Protein 4EQ9 (pdb70)

InterPro domains:
  IPR001638 Solute-binding protein family 3/N-terminal domain of MltF [PF00497] (40-265)
  IPR001638 Solute-binding protein family 3/N-terminal domain of MltF [SM00062] (39-267)

Secondary structure (DSSP, 8-state):
-EEEEEEE---STTTSEEETTEEESHHHHHHHHHHTT-SSEEEEEEE--HHHHHHHHHTTS-SEE-SSPPP-HHHHHHEEE----EE--EEEEEETT--S-SSGGG-TT-EEEE-TT-HHHHHHHHHHHH-TTS--EEEE----HHHHHHHHHTTSSSEEEEEHHHHHHHHHHHT-TTEEEEE---SS--EE--EEETT-HHHHHHHHHHHHHHHHTTHHHHHHHHHHSS-----GGG--

Foldseek 3Di:
DAEAEEEEQADDPQCWHDDPRDIDHLVVVLVCQLCVPPPPYDYDYDHDQDVCNLVCLQVVVHFWYFYQDWDDPVVVVFWPWAFFQFFWFKKKKFFLPDPQDQAPVRQFQWEAEEEPPHPVVVVLVVVCVVPVVGHHHYDYDSDDDLVRLVCRLVVVTGMDMDTDQSVVVSCVVVVSPRMDIHGYDDPDGRTGTMIGRPPSVVVSVSSLVSSLVCVVVCNSQVSCCVGRVGGGGDDSVRRD

B-factor: mean 22.6, std 9.65, range [7.94, 62.46]

Solvent-accessible surface area: 11880 Å² total; per-residue (Å²): 156,107,101,0,18,0,0,0,18,15,18,11,104,11,0,0,32,67,101,147,66,119,17,21,0,0,0,0,39,0,0,86,19,1,8,150,132,10,134,94,7,71,44,99,32,45,122,33,85,24,71,21,0,23,56,5,4,85,78,98,163,4,20,0,0,0,8,20,1,33,75,29,155,115,23,39,134,108,13,38,25,3,0,3,0,0,55,5,53,52,4,0,0,0,62,126,130,32,84,56,0,132,42,44,124,48,0,17,41,56,20,0,16,2,29,106,52,30,47,17,2,116,81,0,96,63,31,32,81,139,63,105,135,79,58,5,88,36,83,103,31,145,30,67,11,83,92,2,0,42,80,0,24,94,43,104,16,47,0,7,6,44,15,41,8,0,0,87,22,8,38,169,85,68,50,15,111,54,6,74,60,27,158,23,122,58,157,85,90,25,12,6,31,0,0,0,0,116,56,31,86,121,7,51,73,40,0,15,106,45,0,78,76,6,65,158,100,29,32,0,77,143,20,0,96,123,23,26,66,74,55,45,27,3,57,86,84,53,8,152

CATH classification: 3.40.190.10 (+1 more: 3.40.190.10)

Organism: Streptococcus pneumoniae (strain ATCC BAA-255 / R6) (NCBI:txid171101)

Radius of gyration: 18.18 Å; Cα contacts (8 Å, |Δi|>4): 466; chains: 1; bounding box: 44×39×46 Å

Nearest PDB structures (foldseek):
  4eq9-assembly1_A  TM=1.004E+00  e=6.424E-52  Streptococcus pneumoniae str. Canada MDR_19A
  4c0r-assembly1_A  TM=9.836E-01  e=2.826E-37  Streptococcus mutans
  4gvo-assembly2_B  TM=9.038E-01  e=6.893E-21  Listeria monocytogenes EGD-e
  4ohn-assembly1_A  TM=8.800E-01  e=2.137E-18  Streptococcus pneumoniae str. Canada MDR_19A
  3hv1-assembly1_A  TM=5.963E-01  e=8.684E-18  Streptococcus thermophilus LMG 18311

Sequence (240 aa):
KKEIIIVATNGSSPRRPFIIYEENGELTGYEIEVVRRAIFKDSDDKYDVKFEEKTEEWSGVFAGLDADRRYNMMAVNNLSYTKEERAEKYLYAAPIAQNPNVLVVVKKDDSSIKSLLDDIGGKSTEVVQQATTSAKKQQLEAYNAEHTDNPTILNYTKADFQQIMVRLSDDGQFDYKIFDKIGVEETVIKNQGLDNLKVIEELPSDQQPYVYPLLLAQGQDELKSSFVDKRIKELYKDGTLEKLSKQFFGDTYLPAEADIK

Structure (mmCIF, N/CA/C/O backbone):
data_4EQ9
#
_entry.id   4EQ9
#
_cell.length_a   41.801
_cell.length_b   42.391
_cell.length_c   74.248
_cell.angle_alpha   90.00
_cell.angle_beta   94.70
_cell.angle_gamma   90.00
#
_symmetry.space_group_name_H-M   'P 1 21 1'
#
loop_
_entity.id
_entity.type
_entity.pdbx_description
1 polymer 'ABC transporter substrate-binding protein-amino acid transport'
2 non-polymer GLUTATHIONE
3 water water
#
loop_
_atom_site.group_PDB
_atom_site.id
_atom_site.type_symbol
_atom_site.label_atom_id
_atom_site.label_alt_id
_atom_site.label_comp_id
_atom_site.label_asym_id
_atom_site.label_entity_id
_atom_site.label_seq_id
_at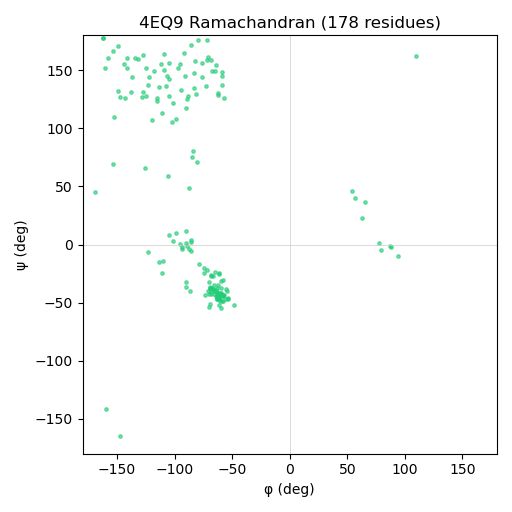om_site.pdbx_PDB_ins_code
_atom_site.Cartn_x
_atom_site.Cartn_y
_atom_site.Cartn_z
_atom_site.occupancy
_atom_site.B_iso_or_equiv
_atom_site.auth_seq_id
_atom_site.auth_comp_id
_atom_site.auth_asym_id
_atom_site.auth_atom_id
_atom_site.pdbx_PDB_model_num
ATOM 1 N N . LYS A 1 7 ? 57.982 24.717 39.856 1.00 47.28 37 LYS A N 1
ATOM 2 C CA . LYS A 1 7 ? 56.625 25.333 40.001 1.00 43.75 37 LYS A CA 1
ATOM 3 C C . LYS A 1 7 ? 56.587 26.360 41.133 1.00 42.10 37 LYS A C 1
ATOM 4 O O . LYS A 1 7 ? 57.505 26.424 41.961 1.00 42.65 37 LYS A O 1
ATOM 10 N N . LYS A 1 8 ? 55.525 27.164 41.163 1.00 37.73 38 LYS A N 1
ATOM 11 C CA . LYS A 1 8 ? 55.359 28.145 42.221 1.00 35.61 38 LYS A CA 1
ATOM 12 C C . LYS A 1 8 ? 54.609 27.503 43.385 1.00 32.47 38 LYS A C 1
ATOM 13 O O . LYS A 1 8 ? 53.526 26.943 43.208 1.00 30.82 38 LYS A O 1
ATOM 19 N N . GLU A 1 9 ? 55.201 27.578 44.568 1.00 30.48 39 GLU A N 1
ATOM 20 C CA . GLU A 1 9 ? 54.594 27.025 45.774 1.00 29.56 39 GLU A CA 1
ATOM 21 C C . GLU A 1 9 ? 53.567 28.002 46.326 1.00 28.05 39 GLU A C 1
ATOM 22 O O . GLU A 1 9 ? 53.856 29.190 46.508 1.00 29.97 39 GLU A O 1
ATOM 28 N N . ILE A 1 10 ? 52.368 27.491 46.584 1.00 25.40 40 ILE A N 1
ATOM 29 C CA . ILE A 1 10 ? 51.283 28.268 47.139 1.00 23.59 40 ILE A CA 1
ATOM 30 C C . ILE A 1 10 ? 51.041 27.716 48.529 1.00 22.69 40 ILE A C 1
ATOM 31 O O . ILE A 1 10 ? 50.747 26.527 48.686 1.00 22.58 40 ILE A O 1
ATOM 36 N N A ILE A 1 11 ? 51.182 28.573 49.533 0.50 20.68 41 ILE A N 1
ATOM 37 N N B ILE A 1 11 ? 51.189 28.565 49.539 0.50 20.18 41 ILE A N 1
ATOM 38 C CA A ILE A 1 11 ? 50.968 28.168 50.918 0.50 20.14 41 ILE A CA 1
ATOM 39 C CA B ILE A 1 11 ? 50.955 28.143 50.918 0.50 19.20 41 ILE A CA 1
ATOM 40 C C A ILE A 1 11 ? 49.571 28.592 51.348 0.50 18.13 41 ILE A C 1
ATOM 41 C C B ILE A 1 11 ? 49.571 28.588 51.347 0.50 17.58 41 ILE A C 1
ATOM 42 O O A ILE A 1 11 ? 49.220 29.786 51.279 0.50 18.36 41 ILE A O 1
ATOM 43 O O B ILE A 1 11 ? 49.231 29.786 51.278 0.50 17.87 41 ILE A O 1
ATOM 52 N N . VAL A 1 12 ? 48.783 27.616 51.791 1.00 17.87 42 VAL A N 1
ATOM 53 C CA . VAL A 1 12 ? 47.420 27.844 52.235 1.00 17.18 42 VAL A CA 1
ATOM 54 C C . VAL A 1 12 ? 47.402 27.617 53.754 1.00 16.80 42 VAL A C 1
ATOM 55 O O . VAL A 1 12 ? 47.749 26.525 54.244 1.00 17.52 42 VAL A O 1
ATOM 59 N N . ALA A 1 13 ? 47.025 28.658 54.489 1.00 14.48 43 ALA A N 1
ATOM 60 C CA . ALA A 1 13 ? 46.988 28.614 55.942 1.00 14.77 43 ALA A CA 1
ATOM 61 C C . ALA A 1 13 ? 45.584 28.305 56.455 1.00 13.60 43 ALA A C 1
ATOM 62 O O . ALA A 1 13 ? 44.565 28.645 55.836 1.00 14.03 43 ALA A O 1
ATOM 64 N N . THR A 1 14 ? 45.527 27.687 57.644 1.00 13.06 44 THR A N 1
ATOM 65 C CA . THR A 1 14 ? 44.268 27.397 58.333 1.00 13.14 44 THR A CA 1
ATOM 66 C C . THR A 1 14 ? 44.579 27.154 59.792 1.00 13.23 44 THR A C 1
ATOM 67 O O . THR A 1 14 ? 45.710 26.745 60.118 1.00 13.58 44 THR A O 1
ATOM 71 N N . ASN A 1 15 ? 43.619 27.431 60.681 1.00 11.73 45 ASN A N 1
ATOM 72 C CA . ASN A 1 15 ? 43.800 27.100 62.090 1.00 11.93 45 ASN A CA 1
ATOM 73 C C . ASN A 1 15 ? 43.358 25.681 62.437 1.00 12.58 45 ASN A C 1
ATOM 74 O O . ASN A 1 15 ? 43.583 25.228 63.567 1.00 13.34 45 ASN A O 1
ATOM 79 N N . GLY A 1 16 ? 42.802 24.949 61.469 1.00 13.03 46 GLY A N 1
ATOM 80 C CA . GLY A 1 16 ? 42.393 23.544 61.670 1.00 14.00 46 GLY A CA 1
ATOM 81 C C . GLY A 1 16 ? 40.999 23.246 62.158 1.00 13.84 46 GLY A C 1
ATOM 82 O O . GLY A 1 16 ? 40.706 22.103 62.504 1.00 16.04 46 GLY A O 1
ATOM 83 N N A SER A 1 17 ? 40.188 24.303 62.310 0.70 12.67 47 SER A N 1
ATOM 84 N N B SER A 1 17 ? 40.122 24.209 62.057 0.30 12.81 47 SER A N 1
ATOM 85 C CA A SER A 1 17 ? 38.781 24.270 62.813 0.70 11.60 47 SER A CA 1
ATOM 86 C CA B SER A 1 17 ? 38.785 24.001 62.486 0.30 12.39 47 SER A CA 1
ATOM 87 C C A SER A 1 17 ? 37.885 25.090 61.853 0.70 11.58 47 SER A C 1
ATOM 88 C C B SER A 1 17 ? 37.936 24.916 61.655 0.30 11.62 47 SER A C 1
ATOM 89 O O A SER A 1 17 ? 38.308 26.156 61.390 0.70 11.63 47 SER A O 1
ATOM 90 O O B SER A 1 17 ? 38.489 25.742 60.918 0.30 11.32 47 SER A O 1
ATOM 95 N N . PRO A 1 18 ? 36.605 24.718 61.678 1.00 10.75 48 PRO A N 1
ATOM 96 C CA . PRO A 1 18 ? 35.873 23.672 62.355 1.00 11.25 48 PRO A CA 1
ATOM 97 C C . PRO A 1 18 ? 35.530 22.486 61.458 1.00 10.89 48 PRO A C 1
ATOM 98 O O . PRO A 1 18 ? 35.438 22.601 60.226 1.00 11.59 48 PRO A O 1
ATOM 102 N N A ARG A 1 19 ? 35.271 21.359 62.092 0.70 11.19 49 ARG A N 1
ATOM 103 N N B ARG A 1 19 ? 35.318 21.333 62.073 0.30 12.38 49 ARG A N 1
ATOM 104 C CA A ARG A 1 19 ? 34.864 20.155 61.377 0.70 12.04 49 ARG A CA 1
ATOM 105 C CA B ARG A 1 19 ? 34.906 20.153 61.320 0.30 13.73 49 ARG A CA 1
ATOM 106 C C A ARG A 1 19 ? 33.431 20.365 60.859 0.70 12.62 49 ARG A C 1
ATOM 107 C C B ARG A 1 19 ? 33.459 20.362 60.853 0.30 13.45 49 ARG A C 1
ATOM 108 O O A ARG A 1 19 ? 32.610 20.950 61.550 0.70 13.89 49 ARG A O 1
ATOM 109 O O B ARG A 1 19 ? 32.662 20.953 61.578 0.30 14.04 49 ARG A O 1
ATOM 124 N N . PRO A 1 20 ? 33.103 19.878 59.646 1.00 12.57 50 PRO A N 1
ATOM 125 C CA . PRO A 1 20 ? 33.919 19.147 58.691 1.00 13.45 50 PRO A CA 1
ATOM 126 C C . PRO A 1 20 ? 34.532 20.005 57.590 1.00 13.72 50 PRO A C 1
ATOM 127 O O . PRO A 1 20 ? 34.979 19.452 56.571 1.00 14.43 50 PRO A O 1
ATOM 131 N N . PHE A 1 21 ? 34.543 21.317 57.754 1.00 12.50 51 PHE A N 1
ATOM 132 C CA . PHE A 1 21 ? 35.235 22.204 56.799 1.00 12.91 51 PHE A CA 1
ATOM 133 C C . PHE A 1 21 ? 36.731 21.972 56.830 1.00 13.50 51 PHE A C 1
ATOM 134 O O . PHE A 1 21 ? 37.374 21.874 55.768 1.00 13.64 51 PHE A O 1
ATOM 142 N N A ILE A 1 22 ? 37.294 21.914 58.036 0.70 13.20 52 ILE A N 1
ATOM 143 N N B ILE A 1 22 ? 37.264 21.898 58.051 0.30 12.67 52 ILE A N 1
ATOM 144 C CA A ILE A 1 22 ? 38.709 21.606 58.256 0.70 13.56 52 ILE A CA 1
ATOM 145 C CA B ILE A 1 22 ? 38.677 21.693 58.325 0.30 12.28 52 ILE A CA 1
ATOM 146 C C A ILE A 1 22 ? 38.815 20.777 59.525 0.70 13.48 52 ILE A C 1
ATOM 147 C C B ILE A 1 22 ? 38.830 20.795 59.556 0.30 12.94 52 ILE A C 1
ATOM 148 O O A ILE A 1 22 ? 38.098 21.029 60.523 0.70 13.27 52 ILE A O 1
ATOM 149 O O B ILE A 1 22 ? 38.166 21.030 60.575 0.30 13.24 52 ILE A O 1
ATOM 158 N N . TYR A 1 23 ? 39.677 19.766 59.469 1.00 13.96 53 TYR A N 1
ATOM 159 C CA . TYR A 1 23 ? 40.004 18.929 60.638 1.00 14.16 53 TYR A CA 1
ATOM 160 C C . TYR A 1 23 ? 41.266 18.157 60.333 1.00 16.42 53 TYR A C 1
ATOM 161 O O . TYR A 1 23 ? 41.811 18.275 59.245 1.00 18.19 53 TYR A O 1
ATOM 170 N N . GLU A 1 24 ? 41.764 17.395 61.298 1.00 17.66 54 GLU A N 1
ATOM 171 C CA . GLU A 1 24 ? 42.970 16.636 61.108 1.00 19.73 54 GLU A CA 1
ATOM 172 C C . GLU A 1 24 ? 42.706 15.167 61.337 1.00 21.49 54 GLU A C 1
ATOM 173 O O . GLU A 1 24 ? 41.916 14.792 62.200 1.00 21.85 54 GLU A O 1
ATOM 179 N N . GLU A 1 25 ? 43.383 14.354 60.553 1.00 24.43 55 GLU A N 1
ATOM 180 C CA . GLU A 1 25 ? 43.267 12.920 60.681 1.00 26.28 55 GLU A CA 1
ATOM 181 C C . GLU A 1 25 ? 44.652 12.361 60.417 1.00 27.60 55 GLU A C 1
ATOM 182 O O . GLU A 1 25 ? 45.267 12.666 59.398 1.00 27.26 55 GLU A O 1
ATOM 188 N N . ASN A 1 26 ? 45.151 11.562 61.356 1.00 29.76 56 ASN A N 1
ATOM 189 C CA . ASN A 1 26 ? 46.484 10.963 61.222 1.00 33.03 56 ASN A CA 1
ATOM 190 C C . ASN A 1 26 ? 47.575 12.013 61.033 1.00 32.18 56 ASN A C 1
ATOM 191 O O . ASN A 1 26 ? 48.515 11.823 60.240 1.00 35.25 56 ASN A O 1
ATOM 196 N N . GLY A 1 27 ? 47.454 13.113 61.766 1.00 31.45 57 GLY A N 1
ATOM 197 C CA . GLY A 1 27 ? 48.438 14.183 61.714 1.00 29.91 57 GLY A CA 1
ATOM 198 C C . GLY A 1 27 ? 48.347 15.127 60.523 1.00 29.61 57 GLY A C 1
ATOM 199 O O . GLY A 1 27 ? 49.081 16.121 60.483 1.00 30.79 57 GLY A O 1
ATOM 200 N N . GLU A 1 28 ? 47.438 14.854 59.576 1.00 27.76 58 GLU A N 1
ATOM 201 C CA . GLU A 1 28 ? 47.319 15.676 58.370 1.00 25.10 58 GLU A CA 1
ATOM 202 C C . GLU A 1 28 ? 45.962 16.359 58.218 1.00 21.77 58 GLU A C 1
ATOM 203 O O . GLU A 1 28 ? 44.941 15.848 58.654 1.00 22.05 58 GLU A O 1
ATOM 209 N N . LEU A 1 29 ? 45.987 17.524 57.587 1.00 21.33 59 LEU A N 1
ATOM 210 C CA . LEU A 1 29 ? 44.781 18.317 57.336 1.00 17.95 59 LEU A CA 1
ATOM 211 C C . LEU A 1 29 ? 43.869 17.722 56.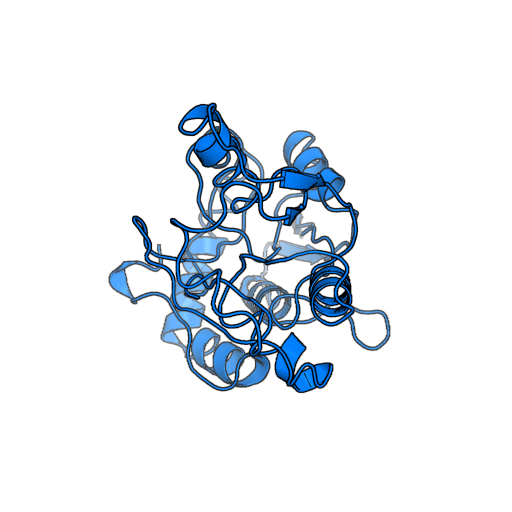243 1.00 18.95 59 LEU A C 1
ATOM 212 O O . LEU A 1 29 ? 44.335 17.250 55.183 1.00 20.07 59 LEU A O 1
ATOM 217 N N . THR A 1 30 ? 42.575 17.733 56.543 1.00 18.52 60 THR A N 1
ATOM 218 C CA . THR A 1 30 ? 41.542 17.318 55.629 1.00 18.60 60 THR A CA 1
ATOM 219 C C . THR A 1 30 ? 40.290 18.153 55.911 1.00 17.47 60 THR A C 1
ATOM 220 O O . THR A 1 30 ? 40.375 19.199 56.560 1.00 17.00 60 THR A O 1
ATOM 224 N N . GLY A 1 31 ? 39.141 17.716 55.397 1.00 16.77 61 GLY A N 1
ATOM 225 C CA . GLY A 1 31 ? 37.919 18.492 55.492 1.00 16.09 61 GLY A CA 1
ATOM 226 C C . GLY A 1 31 ? 37.528 19.042 54.119 1.00 15.99 61 GLY A C 1
ATOM 227 O O . GLY A 1 31 ? 38.362 19.127 53.187 1.00 16.40 61 GLY A O 1
ATOM 228 N N . TYR A 1 32 ? 36.268 19.450 53.983 1.00 15.34 62 TYR A N 1
ATOM 229 C CA . TYR A 1 32 ? 35.754 19.968 52.709 1.00 14.68 62 TYR A CA 1
ATOM 230 C C . TYR A 1 32 ? 36.631 21.032 52.032 1.00 15.35 62 TYR A C 1
ATOM 231 O O . TYR A 1 32 ? 36.993 20.922 50.855 1.00 15.76 62 TYR A O 1
ATOM 240 N N . GLU A 1 33 ? 36.993 22.070 52.751 1.00 13.75 63 GLU A N 1
ATOM 241 C CA . GLU A 1 33 ? 37.740 23.147 52.139 1.00 14.29 63 GLU A CA 1
ATOM 242 C C . GLU A 1 33 ? 39.144 22.746 51.763 1.00 16.32 63 GLU A C 1
ATOM 243 O O . GLU A 1 33 ? 39.663 23.187 50.725 1.00 16.45 63 GLU A O 1
ATOM 249 N N . ILE A 1 34 ? 39.779 21.922 52.589 1.00 16.68 64 ILE A N 1
ATOM 250 C CA . ILE A 1 34 ? 41.124 21.452 52.287 1.00 17.80 64 ILE A CA 1
ATOM 251 C C . ILE A 1 34 ? 41.062 20.628 50.998 1.00 17.98 64 ILE A C 1
ATOM 252 O O . ILE A 1 34 ? 41.877 20.826 50.101 1.00 17.90 64 ILE A O 1
ATOM 257 N N . GLU A 1 35 ? 40.094 19.719 50.897 1.00 16.92 65 GLU A N 1
ATOM 258 C CA . GLU A 1 35 ? 40.014 18.875 49.701 1.00 17.81 65 GLU A CA 1
ATOM 259 C C . GLU A 1 35 ? 39.581 19.657 48.445 1.00 19.41 65 GLU A C 1
ATOM 260 O O . GLU A 1 35 ? 40.010 19.325 47.339 1.00 20.17 65 GLU A O 1
ATOM 266 N N . VAL A 1 36 ? 38.745 20.687 48.603 1.00 18.27 66 VAL A N 1
ATOM 267 C CA . VAL A 1 36 ? 38.412 21.548 47.471 1.00 18.10 66 VAL A CA 1
ATOM 268 C C . VAL A 1 36 ? 39.699 22.228 46.992 1.00 18.59 66 VAL A C 1
ATOM 269 O O . VAL A 1 36 ? 39.977 22.257 45.795 1.00 19.82 66 VAL A O 1
ATOM 273 N N . VAL A 1 37 ? 40.510 22.749 47.908 1.00 17.65 67 VAL A N 1
ATOM 274 C CA . VAL A 1 37 ? 41.747 23.424 47.495 1.00 18.68 67 VAL A CA 1
ATOM 275 C C . VAL A 1 37 ? 42.743 22.435 46.869 1.00 19.97 67 VAL A C 1
ATOM 276 O O . VAL A 1 37 ? 43.415 22.766 45.866 1.00 20.94 67 VAL A O 1
ATOM 280 N N A ARG A 1 38 ? 42.840 21.220 47.419 0.70 19.32 68 ARG A N 1
ATOM 281 N N B ARG A 1 38 ? 42.815 21.224 47.407 0.30 19.75 68 ARG A N 1
ATOM 282 C CA A ARG A 1 38 ? 43.701 20.188 46.809 0.70 21.41 68 ARG A CA 1
ATOM 283 C CA B ARG A 1 38 ? 43.699 20.211 46.844 0.30 21.15 68 ARG A CA 1
ATOM 284 C C A ARG A 1 38 ? 43.263 19.939 45.368 0.70 21.60 68 ARG A C 1
ATOM 285 C C B ARG A 1 38 ? 43.265 19.868 45.407 0.30 21.93 68 ARG A C 1
ATOM 286 O O A ARG A 1 38 ? 44.092 19.839 44.454 0.70 21.96 68 ARG A O 1
ATOM 287 O O B ARG A 1 38 ? 44.109 19.648 44.532 0.30 22.88 68 ARG A O 1
ATOM 302 N N . ALA A 1 39 ? 41.955 19.840 45.164 1.00 21.57 69 ALA A N 1
ATOM 303 C CA . ALA A 1 39 ? 41.436 19.601 43.822 1.00 22.52 69 ALA A CA 1
ATOM 304 C C . ALA A 1 39 ? 41.718 20.795 42.892 1.00 22.94 69 ALA A C 1
ATOM 305 O O . ALA A 1 39 ? 42.013 20.591 41.705 1.00 24.62 69 ALA A O 1
ATOM 307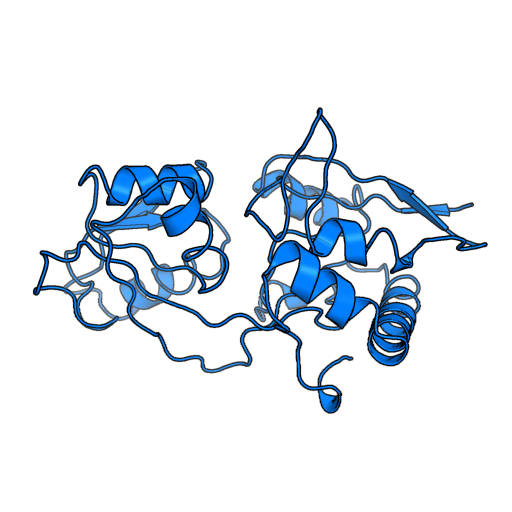 N N . ILE A 1 40 ? 41.622 22.024 43.403 1.00 21.91 70 ILE A N 1
ATOM 308 C CA . ILE A 1 40 ? 41.941 23.222 42.593 1.00 22.82 70 ILE A CA 1
ATOM 309 C C . ILE A 1 40 ? 43.332 23.132 41.981 1.00 23.50 70 ILE A C 1
ATOM 310 O O . ILE A 1 40 ? 43.512 23.377 40.785 1.00 23.97 70 ILE A O 1
ATOM 315 N N . PHE A 1 41 ? 44.308 22.741 42.788 1.00 22.62 71 PHE A N 1
ATOM 316 C CA . PHE A 1 41 ? 45.700 22.678 42.348 1.00 23.92 71 PHE A CA 1
ATOM 317 C C . PHE A 1 41 ? 46.181 21.328 41.827 1.00 25.99 71 PHE A C 1
ATOM 318 O O . PHE A 1 41 ? 47.304 21.217 41.340 1.00 26.52 71 PHE A O 1
ATOM 326 N N . LYS A 1 42 ? 45.332 20.307 41.882 1.00 28.45 72 LYS A N 1
ATOM 327 C CA . LYS A 1 42 ? 45.728 18.988 41.403 1.00 30.73 72 LYS A CA 1
ATOM 328 C C . LYS A 1 42 ? 46.171 19.031 39.931 1.00 31.68 72 LYS A C 1
ATOM 329 O O . LYS A 1 42 ? 45.457 19.535 39.053 1.00 31.21 72 LYS A O 1
ATOM 335 N N . ASP A 1 43 ? 47.369 18.521 39.684 1.00 32.69 73 ASP A N 1
ATOM 336 C CA . ASP A 1 43 ? 47.932 18.469 38.321 1.00 35.03 73 ASP A CA 1
ATOM 337 C C . ASP A 1 43 ? 48.156 19.846 37.678 1.00 34.75 73 ASP A C 1
ATOM 338 O O . ASP A 1 43 ? 48.212 19.955 36.437 1.00 35.89 73 ASP A O 1
ATOM 343 N N . SER A 1 44 ? 48.278 20.885 38.503 1.00 35.41 74 SER A N 1
ATOM 344 C CA . SER A 1 44 ? 48.568 22.223 38.011 1.00 35.55 74 SER A CA 1
ATOM 345 C C . SER A 1 44 ? 49.998 22.218 37.491 1.00 37.06 74 SER A C 1
ATOM 346 O O . SER A 1 44 ? 50.914 21.782 38.183 1.00 37.71 74 SER A O 1
ATOM 349 N N A ASP A 1 45 ? 50.181 22.687 36.261 0.50 39.21 75 ASP A N 1
ATOM 350 N N B ASP A 1 45 ? 50.191 22.670 36.260 0.50 38.69 75 ASP A N 1
ATOM 351 C CA A ASP A 1 45 ? 51.510 22.753 35.659 0.50 40.84 75 ASP A CA 1
ATOM 352 C CA B ASP A 1 45 ? 51.531 22.741 35.693 0.50 39.80 75 ASP A CA 1
ATOM 353 C C A ASP A 1 45 ? 52.276 23.985 36.142 0.50 39.39 75 ASP A C 1
ATOM 354 C C B ASP A 1 45 ? 52.302 23.905 36.319 0.50 38.50 75 ASP A C 1
ATOM 355 O O A ASP A 1 45 ? 53.484 24.097 35.923 0.50 41.08 75 ASP A O 1
ATOM 356 O O B ASP A 1 45 ? 53.527 23.860 36.438 0.50 39.08 75 ASP A O 1
ATOM 365 N N . LYS A 1 46 ? 51.567 24.911 36.784 1.00 35.29 76 LYS A N 1
ATOM 366 C CA . LYS A 1 46 ? 52.164 26.139 37.291 1.00 34.37 76 LYS A CA 1
ATOM 367 C C . LYS A 1 46 ? 52.382 26.182 38.789 1.00 33.26 76 LYS A C 1
ATOM 368 O O . LYS A 1 46 ? 53.342 26.801 39.254 1.00 33.01 76 LYS A O 1
ATOM 374 N N . TYR A 1 47 ? 51.497 25.537 39.542 1.00 31.63 77 TYR A N 1
ATOM 375 C CA . TYR A 1 47 ? 51.530 25.633 40.998 1.00 29.40 77 TYR A CA 1
ATOM 376 C C . TYR A 1 47 ? 51.616 24.308 41.741 1.00 29.47 77 TYR A C 1
ATOM 377 O O . TYR A 1 47 ? 51.137 23.285 41.269 1.00 30.51 77 TYR A O 1
ATOM 386 N N . ASP A 1 48 ? 52.214 24.369 42.937 1.00 28.32 78 ASP A N 1
ATOM 387 C CA . ASP A 1 48 ? 52.246 23.260 43.894 1.00 29.74 78 ASP A CA 1
ATOM 388 C C . ASP A 1 48 ? 51.633 23.853 45.147 1.00 27.88 78 ASP A C 1
ATOM 389 O O . ASP A 1 48 ? 51.954 24.975 45.508 1.00 30.37 78 ASP A O 1
ATOM 394 N N . VAL A 1 49 ? 50.761 23.105 45.808 1.00 26.84 79 VAL A N 1
ATOM 395 C CA . VAL A 1 49 ? 50.104 23.609 47.014 1.00 24.79 79 VAL A CA 1
ATOM 396 C C . VAL A 1 49 ? 50.656 22.941 48.264 1.00 23.91 79 VAL A C 1
ATOM 397 O O . VAL A 1 49 ? 51.044 21.778 48.244 1.00 23.81 79 VAL A O 1
ATOM 401 N N . LYS A 1 50 ? 50.725 23.716 49.346 1.00 22.96 80 LYS A N 1
ATOM 402 C CA . LYS A 1 50 ? 51.186 23.248 50.655 1.00 23.40 80 LYS A CA 1
ATOM 403 C C . LYS A 1 50 ? 50.257 23.849 51.726 1.00 20.01 80 LYS A C 1
ATOM 404 O O . LYS A 1 50 ? 49.957 25.047 51.669 1.00 22.78 80 LYS A O 1
ATOM 410 N N . PHE A 1 51 ? 49.764 23.019 52.636 1.00 20.76 81 PHE A N 1
ATOM 411 C CA . PHE A 1 51 ? 48.886 23.477 53.715 1.00 18.94 81 PHE A CA 1
ATOM 412 C C . PHE A 1 51 ? 49.663 23.591 55.030 1.00 20.09 81 PHE A C 1
ATOM 413 O O . PHE A 1 51 ? 50.467 22.709 55.381 1.00 20.22 81 PHE A O 1
ATOM 421 N N A GLU A 1 52 ? 49.433 24.682 55.743 0.70 18.27 82 GLU A N 1
ATOM 422 N N B GLU A 1 52 ? 49.409 24.678 55.747 0.30 18.15 82 GLU A N 1
ATOM 423 C CA A GLU A 1 52 ? 50.063 24.907 57.034 0.70 17.66 82 GLU A CA 1
ATOM 424 C CA B GLU A 1 52 ? 50.041 24.937 57.027 0.30 17.47 82 GLU A CA 1
ATOM 425 C C A GLU A 1 52 ? 49.041 25.305 58.093 0.70 16.08 82 GLU A C 1
ATOM 426 C C B GLU A 1 52 ? 48.988 25.263 58.075 0.30 16.07 82 GLU A C 1
ATOM 427 O O A GLU A 1 52 ? 48.234 26.216 57.890 0.70 16.25 82 GLU A O 1
ATOM 428 O O B GLU A 1 52 ? 48.067 26.043 57.822 0.30 15.92 82 GLU A O 1
ATOM 439 N N . LYS A 1 53 ? 49.116 24.645 59.244 1.00 16.15 83 LYS A N 1
ATOM 440 C CA . LYS A 1 53 ? 48.252 24.927 60.379 1.00 14.89 83 LYS A CA 1
ATOM 441 C C . LYS A 1 53 ? 48.940 25.954 61.260 1.00 13.84 83 LYS A C 1
ATOM 442 O O . LYS A 1 53 ? 50.139 25.816 61.588 1.00 16.02 83 LYS A O 1
ATOM 448 N N . THR A 1 54 ? 48.213 26.988 61.637 1.00 14.06 84 THR A N 1
ATOM 449 C CA . THR A 1 54 ? 48.730 28.015 62.534 1.00 13.94 84 THR A CA 1
ATOM 450 C C . THR A 1 54 ? 47.529 28.548 63.349 1.00 13.96 84 THR A C 1
ATOM 451 O O . THR A 1 54 ? 46.379 28.388 62.939 1.00 16.34 84 THR A O 1
ATOM 455 N N A GLU A 1 55 ? 47.810 29.227 64.448 0.50 13.55 85 GLU A N 1
ATOM 456 N N B GLU A 1 55 ? 47.784 29.132 64.496 0.50 12.90 85 GLU A N 1
ATOM 457 C CA A GLU A 1 55 ? 46.778 29.840 65.295 0.50 14.00 85 GLU A CA 1
ATOM 458 C CA B GLU A 1 55 ? 46.693 29.643 65.307 0.50 13.21 85 GLU A CA 1
ATOM 459 C C A GLU A 1 55 ? 45.933 30.750 64.412 0.50 13.74 85 GLU A C 1
ATOM 460 C C B GLU A 1 55 ? 45.987 30.790 64.558 0.50 13.84 85 GLU A C 1
ATOM 461 O O A GLU A 1 55 ? 46.380 31.270 63.388 0.50 13.67 85 GLU A O 1
ATOM 462 O O B GLU A 1 55 ? 46.604 31.526 63.823 0.50 13.52 85 GLU A O 1
ATOM 473 N N . TRP A 1 56 ? 44.692 30.932 64.813 1.00 12.24 86 TRP A N 1
ATOM 474 C CA . TRP A 1 56 ? 43.799 31.862 64.125 1.00 12.91 86 TRP A CA 1
ATOM 475 C C . TRP A 1 56 ? 44.335 33.274 63.803 1.00 12.42 86 TRP A C 1
ATOM 476 O O . TRP A 1 56 ? 44.281 33.714 62.653 1.00 13.21 86 TRP A O 1
ATOM 487 N N . SER A 1 57 ? 44.839 33.968 64.819 1.00 16.14 87 SER A N 1
ATOM 488 C CA . SER A 1 57 ? 45.359 35.328 64.573 1.00 16.29 87 SER A CA 1
ATOM 489 C C . SER A 1 57 ? 46.490 35.265 63.565 1.00 16.31 87 SER A C 1
ATOM 490 O O . SER A 1 57 ? 46.683 36.217 62.787 1.00 18.61 87 SER A O 1
ATOM 493 N N . GLY A 1 58 ? 47.245 34.164 63.557 1.00 15.52 88 GLY A N 1
ATOM 494 C CA . GLY A 1 58 ? 48.355 33.971 62.620 1.00 16.16 88 GLY A CA 1
ATOM 495 C C . GLY A 1 58 ? 47.947 33.803 61.172 1.00 15.93 88 GLY A C 1
ATOM 496 O O . GLY A 1 58 ? 48.709 34.103 60.250 1.00 16.87 88 GLY A O 1
ATOM 497 N N . VAL A 1 59 ? 46.746 33.305 60.940 1.00 14.41 89 VAL A N 1
ATOM 498 C CA . VAL A 1 59 ? 46.258 33.160 59.578 1.00 15.72 89 VAL A CA 1
ATOM 499 C C . VAL A 1 59 ? 46.186 34.549 58.920 1.00 16.07 89 VAL A C 1
ATOM 500 O O . VAL A 1 59 ? 46.756 34.768 57.865 1.00 16.24 89 VAL A O 1
ATOM 504 N N . PHE A 1 60 ? 45.527 35.491 59.573 1.00 15.89 90 PHE A N 1
ATOM 505 C CA . PHE A 1 60 ? 45.369 36.833 59.035 1.00 17.47 90 PHE A CA 1
ATOM 506 C C . PHE A 1 60 ? 46.674 37.617 59.035 1.00 18.04 90 PHE A C 1
ATOM 507 O O . PHE A 1 60 ? 46.997 38.302 58.054 1.00 18.04 90 PHE A O 1
ATOM 515 N N . ALA A 1 61 ? 47.427 37.507 60.120 1.00 18.04 91 ALA A N 1
ATOM 516 C CA . ALA A 1 61 ? 48.711 38.175 60.184 1.00 18.08 91 ALA A CA 1
ATOM 517 C C . ALA A 1 61 ? 49.628 37.674 59.069 1.00 18.79 91 ALA A C 1
ATOM 518 O O . ALA A 1 61 ? 50.383 38.450 58.494 1.00 20.07 91 ALA A O 1
ATOM 520 N N . GLY A 1 62 ? 49.574 36.388 58.753 1.00 17.53 92 GLY A N 1
ATOM 521 C CA . GLY A 1 62 ? 50.393 35.817 57.698 1.00 18.29 92 GLY A CA 1
ATOM 522 C C . GLY A 1 62 ? 49.976 36.281 56.304 1.00 18.91 92 GLY A C 1
ATOM 523 O O . GLY A 1 62 ? 50.829 36.460 55.405 1.00 19.73 92 GLY A O 1
ATOM 524 N N . LEU A 1 63 ? 48.667 36.447 56.081 1.00 18.34 93 LEU A N 1
ATOM 525 C CA . LEU A 1 63 ? 48.213 37.021 54.810 1.00 20.57 93 LEU A CA 1
ATOM 526 C C . LEU A 1 63 ? 48.728 38.457 54.738 1.00 20.06 93 LEU A C 1
ATOM 527 O O . LEU A 1 63 ? 49.239 38.900 53.682 1.00 21.03 93 LEU A O 1
ATOM 532 N N . ASP A 1 64 ? 48.597 39.198 55.838 1.00 19.83 94 ASP A N 1
ATOM 533 C CA . ASP A 1 64 ? 49.063 40.599 55.868 1.00 21.47 94 ASP A CA 1
ATOM 534 C C . ASP A 1 64 ? 50.536 40.751 55.487 1.00 23.23 94 ASP A C 1
ATOM 535 O O . ASP A 1 64 ? 50.906 41.691 54.770 1.00 26.39 94 ASP A O 1
ATOM 540 N N . ALA A 1 65 ? 51.355 39.804 55.937 1.00 22.98 95 ALA A N 1
ATOM 541 C CA . ALA A 1 65 ? 52.807 39.843 55.737 1.00 23.32 95 ALA A CA 1
ATOM 542 C C . ALA A 1 65 ? 53.277 39.158 54.454 1.00 24.48 95 ALA A C 1
ATOM 543 O O . ALA A 1 65 ? 54.477 39.125 54.169 1.00 26.32 95 ALA A O 1
ATOM 545 N N . ASP A 1 66 ? 52.332 38.642 53.674 1.00 24.73 96 ASP A N 1
ATOM 546 C CA . ASP A 1 66 ? 52.643 37.875 52.471 1.00 24.39 96 ASP A CA 1
ATOM 547 C C . ASP A 1 66 ? 53.384 36.566 52.741 1.00 24.54 96 ASP A C 1
ATOM 548 O O . ASP A 1 66 ? 54.080 36.038 51.866 1.00 29.01 96 ASP A O 1
ATOM 553 N N A ARG A 1 67 ? 53.230 36.047 53.954 0.60 24.91 97 ARG A N 1
ATOM 554 N N B ARG A 1 67 ? 53.204 36.041 53.944 0.40 24.71 97 ARG A N 1
ATOM 555 C CA A ARG A 1 67 ? 53.799 34.759 54.332 0.60 25.20 97 ARG A CA 1
ATOM 556 C CA B ARG A 1 67 ? 53.798 34.782 54.352 0.40 24.64 97 ARG A CA 1
ATOM 557 C C A ARG A 1 67 ? 52.955 33.671 53.688 0.60 23.54 97 ARG A C 1
ATOM 558 C C B ARG A 1 67 ? 52.934 33.616 53.846 0.40 23.09 97 ARG A C 1
ATOM 559 O O A ARG A 1 67 ? 53.475 32.663 53.225 0.60 24.01 97 ARG A O 1
ATOM 560 O O B ARG A 1 67 ? 53.422 32.490 53.665 0.40 21.15 97 ARG A O 1
ATOM 575 N N . TYR A 1 68 ? 51.636 33.888 53.675 1.00 21.91 98 TYR A N 1
ATOM 576 C CA . TYR A 1 68 ? 50.681 32.926 53.118 1.00 20.06 98 TYR A CA 1
ATOM 577 C C . TYR A 1 68 ? 50.054 33.510 51.863 1.00 19.24 98 TYR A C 1
ATOM 578 O O . TYR A 1 68 ? 49.829 34.717 51.772 1.00 19.93 98 TYR A O 1
ATOM 587 N N . ASN A 1 69 ? 49.795 32.658 50.885 1.00 18.30 99 ASN A N 1
ATOM 588 C CA . ASN A 1 69 ? 49.113 33.086 49.679 1.00 19.78 99 ASN A CA 1
ATOM 589 C C . ASN A 1 69 ? 47.599 33.062 49.819 1.00 18.19 99 ASN A C 1
ATOM 590 O O . ASN A 1 69 ? 46.902 33.923 49.250 1.00 18.61 99 ASN A O 1
ATOM 595 N N A MET A 1 70 ? 47.092 32.062 50.544 0.70 16.83 100 MET A N 1
ATOM 596 N N B MET A 1 70 ? 47.090 32.074 50.553 0.30 17.83 100 MET A N 1
ATOM 597 C CA A MET A 1 70 ? 45.661 31.860 50.732 0.70 16.03 100 MET A CA 1
ATOM 598 C CA B MET A 1 70 ? 45.657 31.901 50.739 0.30 17.42 100 MET A CA 1
ATOM 599 C C A MET A 1 70 ? 45.351 31.364 52.128 0.70 15.73 100 MET A C 1
ATOM 600 C C B MET A 1 70 ? 45.351 31.381 52.133 0.30 16.63 100 MET A C 1
ATOM 601 O O A MET A 1 70 ? 46.232 30.945 52.838 0.70 16.74 100 MET A O 1
ATOM 602 O O B MET A 1 70 ? 46.247 31.007 52.874 0.30 17.44 100 MET A O 1
ATOM 611 N N . ALA A 1 71 ? 44.065 31.359 52.465 1.00 16.19 101 ALA A N 1
ATOM 612 C CA . ALA A 1 71 ? 43.580 30.821 53.737 1.00 15.24 101 ALA A CA 1
ATOM 613 C C . ALA A 1 71 ? 42.215 30.206 53.524 1.00 16.39 101 ALA A C 1
ATOM 614 O O . ALA A 1 71 ? 41.401 30.743 52.735 1.00 15.21 101 ALA A O 1
ATOM 616 N N . VAL A 1 72 ? 41.979 29.069 54.189 1.00 14.74 102 VAL A N 1
ATOM 617 C CA . VAL A 1 72 ? 40.637 28.472 54.315 1.00 14.84 102 VAL A CA 1
ATOM 618 C C . VAL A 1 72 ? 40.383 28.226 55.792 1.00 12.50 102 VAL A C 1
ATOM 619 O O . VAL A 1 72 ? 41.222 27.686 56.520 1.00 13.98 102 VAL A O 1
ATOM 623 N N . ASN A 1 73 ? 39.227 28.659 56.264 1.00 11.98 103 ASN A N 1
ATOM 624 C CA . ASN A 1 73 ? 38.942 28.560 57.674 1.00 11.73 103 ASN A CA 1
ATOM 625 C C . ASN A 1 73 ? 37.452 28.872 57.918 1.00 11.34 103 ASN A C 1
ATOM 626 O O . ASN A 1 73 ? 37.087 29.575 58.872 1.00 11.96 103 ASN A O 1
ATOM 631 N N . ASN A 1 74 ? 36.587 28.303 57.096 1.00 12.02 104 ASN A N 1
ATOM 632 C CA . ASN A 1 74 ? 35.132 28.544 57.213 1.00 11.10 104 ASN A CA 1
ATOM 633 C C . ASN A 1 74 ? 34.845 30.032 57.182 1.00 10.76 104 ASN A C 1
ATOM 634 O O . ASN A 1 74 ? 34.033 30.532 57.960 1.00 11.85 104 ASN A O 1
ATOM 639 N N . LEU A 1 75 ? 35.471 30.741 56.242 1.00 11.84 105 LEU A N 1
ATOM 640 C CA . LEU A 1 75 ? 35.457 32.189 56.248 1.00 12.04 105 LEU A CA 1
ATOM 641 C C . LEU A 1 75 ? 34.305 32.846 55.522 1.00 12.24 105 LEU A C 1
ATOM 642 O O . LEU A 1 75 ? 34.073 32.605 54.318 1.00 14.31 105 LEU A O 1
ATOM 647 N N . SER A 1 76 ? 33.633 33.752 56.237 1.00 12.85 106 SER A N 1
ATOM 648 C CA . SER A 1 76 ? 32.516 34.530 55.720 1.00 14.09 106 SER A CA 1
ATOM 649 C C . SER A 1 76 ? 32.983 35.859 55.123 1.00 16.44 106 SER A C 1
ATOM 650 O O . SER A 1 76 ? 34.105 36.309 55.339 1.00 16.01 106 SER A O 1
ATOM 653 N N . TYR A 1 77 ? 32.107 36.484 54.354 1.00 17.73 107 TYR A N 1
ATOM 654 C CA . TYR A 1 77 ? 32.373 37.801 53.811 1.00 18.82 107 TYR A CA 1
ATOM 655 C C . TYR A 1 77 ? 32.070 38.919 54.778 1.00 20.20 107 TYR A C 1
ATOM 656 O O . TYR A 1 77 ? 30.990 38.935 55.383 1.00 22.52 107 TYR A O 1
ATOM 665 N N . THR A 1 78 ? 32.992 39.890 54.884 1.00 19.79 108 THR A N 1
ATOM 666 C CA . THR A 1 78 ? 32.699 41.153 55.568 1.00 22.62 108 THR A CA 1
ATOM 667 C C . THR A 1 78 ? 33.379 42.251 54.767 1.00 24.62 108 THR A C 1
ATOM 668 O O . THR A 1 78 ? 34.401 42.009 54.133 1.00 23.17 108 THR A O 1
ATOM 672 N N . LYS A 1 79 ? 32.825 43.456 54.822 1.00 27.80 109 LYS A N 1
ATOM 673 C CA . LYS A 1 79 ? 33.431 44.603 54.133 1.00 29.51 109 LYS A CA 1
ATOM 674 C C . LYS A 1 79 ? 34.843 44.876 54.635 1.00 28.66 109 LYS A C 1
ATOM 675 O O . LYS A 1 79 ? 35.742 45.191 53.840 1.00 27.34 109 LYS A O 1
ATOM 681 N N A GLU A 1 80 ? 35.043 44.760 55.943 0.70 27.71 110 GLU A N 1
ATOM 682 N N B GLU A 1 80 ? 35.023 44.760 55.950 0.30 27.46 110 GLU A N 1
ATOM 683 C CA A GLU A 1 80 ? 36.347 45.025 56.552 0.70 28.30 110 GLU A CA 1
ATOM 684 C CA B GLU A 1 80 ? 36.307 44.987 56.615 0.30 27.42 110 GLU A CA 1
ATOM 685 C C A GLU A 1 80 ? 37.414 44.044 56.063 0.70 25.72 110 GLU A C 1
ATOM 686 C C B GLU A 1 80 ? 37.394 44.048 56.092 0.30 25.37 110 GLU A C 1
ATOM 687 O O A GLU A 1 80 ? 38.552 44.431 55.785 0.70 26.58 110 GLU A O 1
ATOM 688 O O B GLU A 1 80 ? 38.517 44.473 55.819 0.30 26.23 110 GLU A O 1
ATOM 699 N N . ARG A 1 81 ? 37.056 42.769 55.960 1.00 23.30 111 ARG A N 1
ATOM 700 C CA . ARG A 1 81 ? 37.991 41.783 55.438 1.00 20.42 111 ARG A CA 1
ATOM 701 C C . ARG A 1 81 ? 38.286 42.061 53.967 1.00 20.87 111 ARG A C 1
ATOM 702 O O . ARG A 1 81 ? 39.437 41.979 53.530 1.00 22.07 111 ARG A O 1
ATOM 710 N N . ALA A 1 82 ? 37.250 42.395 53.203 1.00 20.35 112 ALA A N 1
ATOM 711 C CA . ALA A 1 82 ? 37.431 42.670 51.772 1.00 23.05 112 ALA A CA 1
ATOM 712 C C . ALA A 1 82 ? 38.368 43.850 51.486 1.00 24.96 112 ALA A C 1
ATOM 713 O O . ALA A 1 82 ? 38.964 43.916 50.422 1.00 26.46 112 ALA A O 1
ATOM 715 N N . GLU A 1 83 ? 38.486 44.773 52.438 1.00 25.72 113 GLU A N 1
ATOM 716 C CA . GLU A 1 83 ? 39.402 45.914 52.307 1.00 28.00 113 GLU A CA 1
ATOM 717 C C . GLU A 1 83 ? 40.865 45.490 52.445 1.00 27.36 113 GLU A C 1
ATOM 718 O O . GLU A 1 83 ? 41.754 46.185 51.957 1.00 30.24 113 GLU A O 1
ATOM 724 N N . LYS A 1 84 ? 41.110 44.342 53.085 1.00 24.71 114 LYS A N 1
ATOM 725 C CA . LYS A 1 84 ? 42.472 43.873 53.333 1.00 25.76 114 LYS A CA 1
ATOM 726 C C . LYS A 1 84 ? 42.885 42.642 52.551 1.00 25.27 114 LYS A C 1
ATOM 727 O O . LYS A 1 84 ? 44.082 42.414 52.347 1.00 26.44 114 LYS A O 1
ATOM 733 N N . TYR A 1 85 ? 41.904 41.838 52.134 1.00 24.61 115 TYR A N 1
ATOM 734 C CA . TYR A 1 85 ? 42.169 40.567 51.459 1.00 23.53 115 TYR A CA 1
ATOM 735 C C . TYR A 1 85 ? 41.303 40.381 50.236 1.00 24.61 115 TYR A C 1
ATOM 736 O O . TYR A 1 85 ? 40.248 41.016 50.105 1.00 26.68 115 TYR A O 1
ATOM 745 N N . LEU A 1 86 ? 41.727 39.492 49.354 1.00 22.39 116 LEU A N 1
ATOM 746 C CA . LEU A 1 86 ? 40.921 39.155 48.192 1.00 22.54 116 LEU A CA 1
ATOM 747 C C . LEU A 1 86 ? 40.044 37.975 48.559 1.00 20.75 116 LEU A C 1
ATOM 748 O O . LEU A 1 86 ? 40.468 37.103 49.352 1.00 22.19 116 LEU A O 1
ATOM 753 N N . TYR A 1 87 ? 38.825 37.955 48.021 1.00 19.80 117 TYR A N 1
ATOM 754 C CA . TYR A 1 87 ? 37.895 36.843 48.185 1.00 18.74 117 TYR A CA 1
ATOM 755 C C . TYR A 1 87 ? 37.843 36.063 46.900 1.00 20.06 117 TYR A C 1
ATOM 756 O O . TYR A 1 87 ? 37.666 36.652 45.828 1.00 21.46 117 TYR A O 1
ATOM 765 N N . ALA A 1 88 ? 38.047 34.755 46.975 1.00 18.67 118 ALA A N 1
ATOM 766 C CA . ALA A 1 88 ? 37.839 33.890 45.811 1.00 20.66 118 ALA A CA 1
ATOM 767 C C . ALA A 1 88 ? 36.325 33.633 45.687 1.00 20.76 118 ALA A C 1
ATOM 768 O O . ALA A 1 88 ? 35.542 34.112 46.501 1.00 21.05 118 ALA A O 1
ATOM 770 N N . ALA A 1 89 ? 35.899 32.937 44.634 1.00 21.61 119 ALA A N 1
ATOM 771 C CA . ALA A 1 89 ? 34.505 32.572 44.492 1.00 22.01 119 ALA A CA 1
ATOM 772 C C . ALA A 1 89 ? 34.069 31.731 45.710 1.00 21.31 119 ALA A C 1
ATOM 773 O O . ALA A 1 89 ? 34.887 30.998 46.299 1.00 20.69 119 ALA A O 1
ATOM 775 N N . PRO A 1 90 ? 32.791 31.832 46.114 1.00 20.58 120 PRO A N 1
ATOM 776 C CA . PRO A 1 90 ? 32.297 31.029 47.236 1.00 19.11 120 PRO A CA 1
ATOM 777 C C . PRO A 1 90 ? 32.254 29.547 46.916 1.00 19.17 120 PRO A C 1
ATOM 778 O O . PRO A 1 90 ? 32.071 29.150 45.754 1.00 21.59 120 PRO A O 1
ATOM 782 N N . ILE A 1 91 ? 32.441 28.731 47.950 1.00 18.49 121 ILE A N 1
ATOM 783 C CA . ILE A 1 91 ? 32.486 27.275 47.794 1.00 18.16 121 ILE A CA 1
ATOM 784 C C . ILE A 1 91 ? 31.474 26.508 48.637 1.00 18.23 121 ILE A C 1
ATOM 785 O O . ILE A 1 91 ? 31.329 25.299 48.471 1.00 18.41 121 ILE A O 1
ATOM 790 N N . ALA A 1 92 ? 30.743 27.191 49.517 1.00 18.26 122 ALA A N 1
ATOM 791 C CA . ALA A 1 92 ? 29.694 26.521 50.291 1.00 17.18 122 ALA A CA 1
ATOM 792 C C . ALA A 1 92 ? 28.694 27.545 50.767 1.00 18.03 122 ALA A C 1
ATOM 793 O O . ALA A 1 92 ? 28.977 28.736 50.812 1.00 18.22 122 ALA A O 1
ATOM 795 N N . GLN A 1 93 ? 27.509 27.049 51.115 1.00 18.31 123 GLN A N 1
ATOM 796 C CA . GLN A 1 93 ? 26.416 27.854 51.655 1.00 19.84 123 GLN A CA 1
ATOM 797 C C . GLN A 1 93 ? 25.983 27.162 52.934 1.00 18.40 123 GLN A C 1
ATOM 798 O O . GLN A 1 93 ? 25.620 25.977 52.925 1.00 22.54 123 GLN A O 1
ATOM 804 N N . ASN A 1 94 ? 25.948 27.910 54.027 1.00 17.02 124 ASN A N 1
ATOM 805 C CA . ASN A 1 94 ? 25.682 27.355 55.351 1.00 17.49 124 ASN A CA 1
ATOM 806 C C . ASN A 1 94 ? 25.035 28.412 56.262 1.00 18.10 124 ASN A C 1
ATOM 807 O O . ASN A 1 94 ? 25.698 29.350 56.685 1.00 18.68 124 ASN A O 1
ATOM 812 N N . PRO A 1 95 ? 23.743 28.250 56.586 1.00 17.77 125 PRO A N 1
ATOM 813 C CA . PRO A 1 95 ? 23.061 29.285 57.374 1.00 18.33 125 PRO A CA 1
ATOM 814 C C . PRO A 1 95 ? 23.467 29.411 58.842 1.00 16.93 125 PRO A C 1
ATOM 815 O O . PRO A 1 95 ? 24.069 28.509 59.414 1.00 15.43 125 PRO A O 1
ATOM 819 N N . ASN A 1 96 ? 23.155 30.551 59.419 1.00 16.77 126 ASN A N 1
ATOM 820 C CA . ASN A 1 96 ? 23.449 30.854 60.797 1.00 15.88 126 ASN A CA 1
ATOM 821 C C . ASN A 1 96 ? 22.414 30.306 61.780 1.00 16.05 126 ASN A C 1
ATOM 822 O O . ASN A 1 96 ? 21.208 30.238 61.468 1.00 16.87 126 ASN A O 1
ATOM 827 N N . VAL A 1 97 ? 22.862 29.937 62.971 1.00 14.49 127 VAL A N 1
ATOM 828 C CA . VAL A 1 97 ? 21.983 29.451 64.029 1.00 13.58 127 VAL A CA 1
ATOM 829 C C . VAL A 1 97 ? 22.407 29.953 65.411 1.00 13.51 127 VAL A C 1
ATOM 830 O O . VAL A 1 97 ? 23.551 30.365 65.588 1.00 13.20 127 VAL A O 1
ATOM 834 N N . LEU A 1 98 ? 21.490 29.914 66.366 1.00 11.82 128 LEU A N 1
ATOM 835 C CA . LEU A 1 98 ? 21.605 30.272 67.756 1.00 12.84 128 LEU A CA 1
ATOM 836 C C . LEU A 1 98 ? 21.397 28.985 68.554 1.00 12.73 128 LEU A C 1
ATOM 837 O O . LEU A 1 98 ? 20.378 28.291 68.357 1.00 14.36 128 LEU A O 1
ATOM 842 N N . VAL A 1 99 ? 22.319 28.637 69.433 1.00 12.67 129 VAL A N 1
ATOM 843 C CA . VAL A 1 99 ? 22.239 27.454 70.235 1.00 12.33 129 VAL A CA 1
ATOM 844 C C . VAL A 1 99 ? 22.059 27.797 71.710 1.00 12.85 129 VAL A C 1
ATOM 845 O O . VAL A 1 99 ? 22.743 28.667 72.222 1.00 11.98 129 VAL A O 1
ATOM 849 N N A VAL A 1 100 ? 21.106 27.126 72.355 0.70 12.94 130 VAL A N 1
ATOM 850 N N B VAL A 1 100 ? 21.103 27.115 72.345 0.30 13.07 130 VAL A N 1
ATOM 851 C CA A VAL A 1 100 ? 20.803 27.320 73.771 0.70 13.23 130 VAL A CA 1
ATOM 852 C CA B VAL A 1 100 ? 20.734 27.328 73.739 0.30 13.15 130 VAL A CA 1
ATOM 853 C C A VAL A 1 100 ? 20.509 25.953 74.379 0.70 15.35 130 VAL A C 1
ATOM 854 C C B VAL A 1 100 ? 20.422 25.965 74.366 0.30 15.21 130 VAL A C 1
ATOM 855 O O A VAL A 1 100 ? 20.440 24.973 73.664 0.70 15.86 130 VAL A O 1
ATOM 856 O O B VAL A 1 100 ? 20.184 24.997 73.640 0.30 16.49 130 VAL A O 1
ATOM 863 N N . LYS A 1 101 ? 20.426 25.881 75.698 1.00 16.26 131 LYS A N 1
ATOM 864 C CA . LYS A 1 101 ? 20.032 24.644 76.346 1.00 18.89 131 LYS A CA 1
ATOM 865 C C . LYS A 1 101 ? 18.535 24.395 76.083 1.00 18.35 131 LYS A C 1
ATOM 866 O O . LYS A 1 101 ? 17.721 25.338 76.127 1.00 18.30 131 LYS A O 1
ATOM 872 N N . LYS A 1 102 ? 18.166 23.139 75.811 1.00 19.35 132 LYS A N 1
ATOM 873 C CA . LYS A 1 102 ? 16.758 22.795 75.562 1.00 20.78 132 LYS A CA 1
ATOM 874 C C . LYS A 1 102 ? 15.822 23.169 76.725 1.00 21.28 132 LYS A C 1
ATOM 875 O O . LYS A 1 102 ? 14.653 23.460 76.495 1.00 26.88 132 LYS A O 1
ATOM 881 N N . ASP A 1 103 ? 16.338 23.146 77.954 1.00 23.27 133 ASP A N 1
ATOM 882 C CA . ASP A 1 103 ? 15.509 23.470 79.130 1.00 24.87 133 ASP A CA 1
ATOM 883 C C . ASP A 1 103 ? 15.431 24.959 79.453 1.00 24.95 133 ASP A C 1
ATOM 884 O O . ASP A 1 103 ? 14.814 25.346 80.435 1.00 28.81 133 ASP A O 1
ATOM 889 N N . ASP A 1 104 ? 16.038 25.787 78.609 1.00 22.46 134 ASP A N 1
ATOM 890 C CA . ASP A 1 104 ? 16.030 27.228 78.798 1.00 22.74 134 ASP A CA 1
ATOM 891 C C . ASP A 1 104 ? 15.020 27.884 77.872 1.00 21.70 134 ASP A C 1
ATOM 892 O O . ASP A 1 104 ? 15.236 28.025 76.670 1.00 25.71 134 ASP A O 1
ATOM 897 N N . SER A 1 105 ? 13.890 28.310 78.432 1.00 23.52 135 SER A N 1
ATOM 898 C CA . SER A 1 105 ? 12.878 29.000 77.647 1.00 25.15 135 SER A CA 1
ATOM 899 C C . SER A 1 105 ? 13.077 30.534 77.592 1.00 23.48 135 SER A C 1
ATOM 900 O O . SER A 1 105 ? 12.305 31.226 76.923 1.00 25.91 135 SER A O 1
ATOM 903 N N . SER A 1 106 ? 14.104 31.052 78.278 1.00 22.24 136 SER A N 1
ATOM 904 C CA . SER A 1 106 ? 14.330 32.501 78.316 1.00 21.15 136 SER A CA 1
ATOM 905 C C . SER A 1 106 ? 15.003 33.051 77.067 1.00 20.55 136 SER A C 1
ATOM 906 O O . SER A 1 106 ? 14.993 34.265 76.863 1.00 21.68 136 SER A O 1
ATOM 909 N N . ILE A 1 107 ? 15.618 32.196 76.247 1.00 16.86 137 ILE A N 1
ATOM 910 C CA . ILE A 1 107 ? 16.228 32.660 74.996 1.00 16.93 137 ILE A CA 1
ATOM 911 C C . ILE A 1 107 ? 15.555 31.936 73.831 1.00 16.17 137 ILE A C 1
ATOM 912 O O . ILE A 1 107 ? 15.774 30.716 73.631 1.00 17.84 137 ILE A O 1
ATOM 917 N N . LYS A 1 108 ? 14.728 32.671 73.085 1.00 18.19 138 LYS A N 1
ATOM 918 C CA . LYS A 1 108 ? 14.021 32.149 71.916 1.00 18.28 138 LYS A CA 1
ATOM 919 C C . LYS A 1 108 ? 14.489 32.799 70.605 1.00 18.37 138 LYS A C 1
ATOM 920 O O . LYS A 1 108 ? 14.291 32.262 69.511 1.00 19.16 138 LYS A O 1
ATOM 926 N N . SER A 1 109 ? 15.189 33.908 70.699 1.00 18.66 139 SER A N 1
ATOM 927 C CA . SER A 1 109 ? 15.680 34.598 69.486 1.00 17.22 139 SER A CA 1
ATOM 928 C C . SER A 1 109 ? 16.876 35.467 69.874 1.00 16.25 139 SER A C 1
ATOM 929 O O . SER A 1 109 ? 17.220 35.594 71.071 1.00 15.54 139 SER A O 1
ATOM 932 N N A LEU A 1 110 ? 17.450 36.115 68.869 0.50 15.60 140 LEU A N 1
ATOM 933 N N B LEU A 1 110 ? 17.502 36.089 68.890 0.50 14.53 140 LEU A N 1
ATOM 934 C CA A LEU A 1 110 ? 18.587 37.025 69.049 0.50 16.24 140 LEU A CA 1
ATOM 935 C CA B LEU A 1 110 ? 18.628 36.980 69.181 0.50 14.09 140 LEU A CA 1
ATOM 936 C C A LEU A 1 110 ? 18.209 38.283 69.834 0.50 17.23 140 LEU A C 1
ATOM 937 C C B LEU A 1 110 ? 18.201 38.134 70.075 0.50 15.73 140 LEU A C 1
ATOM 938 O O A LEU A 1 110 ? 19.079 39.072 70.200 0.50 18.41 140 LEU A O 1
ATOM 939 O O B LEU A 1 110 ? 19.025 38.625 70.862 0.50 13.80 140 LEU A O 1
ATOM 948 N N . ASP A 1 111 ? 16.916 38.508 70.021 1.00 17.05 141 ASP A N 1
ATOM 949 C CA . ASP A 1 111 ? 16.433 39.651 70.770 1.00 18.42 141 ASP A CA 1
ATOM 950 C C . ASP A 1 111 ? 16.506 39.409 72.293 1.00 16.76 141 ASP A C 1
ATOM 951 O O . ASP A 1 111 ? 16.337 40.330 73.107 1.00 17.11 141 ASP A O 1
ATOM 956 N N . ASP A 1 112 ? 16.734 38.168 72.666 1.00 15.61 142 ASP A N 1
ATOM 957 C CA . ASP A 1 112 ? 16.737 37.764 74.087 1.00 16.31 142 ASP A CA 1
ATOM 958 C C . ASP A 1 112 ? 18.109 37.645 74.743 1.00 15.17 142 ASP A C 1
ATOM 959 O O . ASP A 1 112 ? 18.199 37.184 75.879 1.00 17.87 142 ASP A O 1
ATOM 964 N N . ILE A 1 113 ? 19.187 38.090 74.085 1.00 14.64 143 ILE A N 1
ATOM 965 C CA . ILE A 1 113 ? 20.546 37.855 74.578 1.00 14.43 143 ILE A CA 1
ATOM 966 C C . ILE A 1 113 ? 21.032 38.922 75.596 1.00 14.90 143 ILE A C 1
ATOM 967 O O . ILE A 1 113 ? 22.105 38.754 76.183 1.00 13.95 143 ILE A O 1
ATOM 972 N N . GLY A 1 114 ? 20.245 39.963 75.832 1.00 15.96 144 GLY A N 1
ATOM 973 C CA . GLY A 1 114 ? 20.634 40.997 76.798 1.00 15.70 144 GLY A CA 1
ATOM 974 C C . GLY A 1 114 ? 20.757 40.382 78.182 1.00 16.02 144 GLY A C 1
ATOM 975 O O . GLY A 1 114 ? 19.892 39.636 78.614 1.00 17.41 144 GLY A O 1
ATOM 976 N N . GLY A 1 115 ? 21.892 40.621 78.836 1.00 15.59 145 GLY A N 1
ATOM 977 C CA . GLY A 1 115 ? 22.115 40.088 80.181 1.00 16.17 145 GLY A CA 1
ATOM 978 C C . GLY A 1 115 ? 22.478 38.609 80.205 1.00 16.12 145 GLY A C 1
ATOM 979 O O . GLY A 1 115 ? 22.680 38.041 81.284 1.00 19.15 145 GLY A O 1
ATOM 980 N N . LYS A 1 116 ? 22.575 37.974 79.034 1.00 14.68 146 LYS A N 1
ATOM 981 C CA . LYS A 1 116 ? 22.925 36.573 78.902 1.00 14.75 146 LYS A CA 1
ATOM 982 C C . LYS A 1 116 ? 24.357 36.459 78.405 1.00 14.79 146 LYS A C 1
ATOM 983 O O . LYS A 1 116 ? 24.865 37.374 77.763 1.00 13.45 146 LYS A O 1
ATOM 989 N N . SER A 1 117 ? 24.995 35.335 78.685 1.00 13.58 147 SER A N 1
ATOM 990 C CA . SER A 1 117 ? 26.416 35.160 78.401 1.00 12.33 147 SER A CA 1
ATOM 991 C C . SER A 1 117 ? 26.744 34.187 77.260 1.00 11.28 147 SER A C 1
ATOM 992 O O . SER A 1 117 ? 26.014 33.206 77.045 1.00 12.14 147 SER A O 1
ATOM 995 N N . THR A 1 118 ? 27.862 34.459 76.605 1.00 11.59 148 THR A N 1
ATOM 996 C CA . THR A 1 118 ? 28.398 33.630 75.540 1.00 10.55 148 THR A CA 1
ATOM 997 C C . THR A 1 118 ? 29.917 33.705 75.516 1.00 11.92 148 THR A C 1
ATOM 998 O O . THR A 1 118 ? 30.529 34.512 76.246 1.00 11.94 148 THR A O 1
ATOM 1002 N N . GLU A 1 119 ? 30.525 32.837 74.707 1.00 11.01 149 GLU A N 1
ATOM 1003 C CA . GLU A 1 119 ? 31.967 32.805 74.484 1.00 10.80 149 GLU A CA 1
ATOM 1004 C C . GLU A 1 119 ? 32.203 32.926 72.986 1.00 9.98 149 GLU A C 1
ATOM 1005 O O . GLU A 1 119 ? 31.597 32.213 72.179 1.00 11.12 149 GLU A O 1
ATOM 1011 N N . VAL A 1 120 ? 33.050 33.891 72.623 1.00 9.16 150 VAL A N 1
ATOM 1012 C CA . VAL A 1 120 ? 33.344 34.220 71.238 1.00 9.07 150 VAL A CA 1
ATOM 1013 C C . VAL A 1 120 ? 34.871 34.328 71.000 1.00 7.94 150 VAL A C 1
ATOM 1014 O O . VAL A 1 120 ? 35.646 34.514 71.926 1.00 9.45 150 VAL A O 1
ATOM 1018 N N . VAL A 1 121 ? 35.250 34.207 69.725 1.00 9.38 151 VAL A N 1
ATOM 1019 C CA . VAL A 1 121 ? 36.629 34.276 69.279 1.00 10.15 151 VAL A CA 1
ATOM 1020 C C . VAL A 1 121 ? 36.881 35.611 68.568 1.00 10.33 151 VAL A C 1
ATOM 1021 O O . VAL A 1 121 ? 36.090 36.013 67.689 1.00 10.54 151 VAL A O 1
ATOM 1025 N N A GLN A 1 122 ? 37.991 36.252 68.922 0.50 10.87 152 GLN A N 1
ATOM 1026 N N B GLN A 1 122 ? 37.899 36.372 68.983 0.50 11.29 152 GLN A N 1
ATOM 1027 C CA A GLN A 1 122 ? 38.396 37.502 68.328 0.50 10.69 152 GLN A CA 1
ATOM 1028 C CA B GLN A 1 122 ? 38.141 37.675 68.360 0.50 12.35 152 GLN A CA 1
ATOM 1029 C C A GLN A 1 122 ? 38.381 37.438 66.800 0.50 9.94 152 GLN A C 1
ATOM 1030 C C B GLN A 1 122 ? 38.390 37.516 66.872 0.50 11.19 152 GLN A C 1
ATOM 1031 O O A GLN A 1 122 ? 38.822 36.443 66.201 0.50 12.40 152 GLN A O 1
ATOM 1032 O O B GLN A 1 122 ? 39.024 36.578 66.399 0.50 12.70 152 GLN A O 1
ATOM 1043 N N . ALA A 1 123 ? 37.899 38.519 66.171 1.00 12.43 153 ALA A N 1
ATOM 1044 C CA . ALA A 1 123 ? 37.983 38.675 64.714 1.00 11.96 153 ALA A CA 1
ATOM 1045 C C . ALA A 1 123 ? 37.072 37.783 63.904 1.00 13.76 153 ALA A C 1
ATOM 1046 O O . ALA A 1 123 ? 37.138 37.789 62.705 1.00 14.84 153 ALA A O 1
ATOM 1048 N N . THR A 1 124 ? 36.211 37.019 64.562 1.00 11.24 154 THR A N 1
ATOM 1049 C CA . THR A 1 124 ? 35.184 36.260 63.869 1.00 11.02 154 THR A CA 1
ATOM 1050 C C . THR A 1 124 ? 33.972 37.132 63.555 1.00 11.53 154 THR A C 1
ATOM 1051 O O . THR A 1 124 ? 33.740 38.180 64.180 1.00 11.70 154 THR A O 1
ATOM 1055 N N . THR A 1 125 ? 33.201 36.704 62.559 1.00 10.56 155 THR A N 1
ATOM 1056 C CA . THR A 1 125 ? 32.022 37.484 62.180 1.00 11.98 155 THR A CA 1
ATOM 1057 C C . THR A 1 125 ? 30.998 37.523 63.334 1.00 12.64 155 THR A C 1
ATOM 1058 O O . THR A 1 125 ? 30.343 38.550 63.554 1.00 12.36 155 THR A O 1
ATOM 1062 N N . SER A 1 126 ? 30.801 36.428 64.063 1.00 9.79 156 SER A N 1
ATOM 1063 C CA . SER A 1 126 ? 29.830 36.437 65.157 1.00 10.80 156 SER A CA 1
ATOM 1064 C C . SER A 1 126 ? 30.276 37.394 66.273 1.00 11.49 156 SER A C 1
ATOM 1065 O O . SER A 1 126 ? 29.439 38.091 66.857 1.00 11.59 156 SER A O 1
ATOM 1068 N N . ALA A 1 127 ? 31.585 37.426 66.584 1.00 10.99 157 ALA A N 1
ATOM 1069 C CA . ALA A 1 127 ? 32.067 38.378 67.573 1.00 11.15 157 ALA A CA 1
ATOM 1070 C C . ALA A 1 127 ? 31.783 39.817 67.148 1.00 11.46 157 ALA A C 1
ATOM 1071 O O . ALA A 1 127 ? 31.314 40.640 67.952 1.00 12.44 157 ALA A O 1
ATOM 1073 N N A LYS A 1 128 ? 31.981 40.111 65.867 0.50 10.83 158 LYS A N 1
ATOM 1074 N N B LYS A 1 128 ? 32.081 40.135 65.891 0.50 11.90 158 LYS A N 1
ATOM 1075 C CA A LYS A 1 128 ? 31.717 41.442 65.339 0.50 11.28 158 LYS A CA 1
ATOM 1076 C CA B LYS A 1 128 ? 31.886 41.479 65.368 0.50 12.73 158 LYS A CA 1
ATOM 1077 C C A LYS A 1 128 ? 30.217 41.762 65.446 0.50 11.28 158 LYS A C 1
ATOM 1078 C C B LYS A 1 128 ? 30.427 41.860 65.463 0.50 12.87 158 LYS A C 1
ATOM 1079 O O A LYS A 1 128 ? 29.848 42.854 65.834 0.50 11.21 158 LYS A O 1
ATOM 1080 O O B LYS A 1 128 ? 30.081 42.995 65.762 0.50 14.34 158 LYS A O 1
ATOM 1091 N N A GLN A 1 129 ? 29.349 40.821 65.085 0.70 12.25 159 GLN A N 1
ATOM 1092 N N B GLN A 1 129 ? 29.566 40.888 65.153 0.30 13.00 159 GLN A N 1
ATOM 1093 C CA A GLN A 1 129 ? 27.916 41.072 65.180 0.70 12.52 159 GLN A CA 1
ATOM 1094 C CA B GLN A 1 129 ? 28.113 41.087 65.190 0.30 13.79 159 GLN A CA 1
ATOM 1095 C C A GLN A 1 129 ? 27.506 41.373 66.623 0.70 12.97 159 GLN A C 1
ATOM 1096 C C B GLN A 1 129 ? 27.657 41.455 66.598 0.30 13.51 159 GLN A C 1
ATOM 1097 O O A GLN A 1 129 ? 26.668 42.233 66.878 0.70 12.51 159 GLN A O 1
ATOM 1098 O O B GLN A 1 129 ? 26.948 42.437 66.794 0.30 14.04 159 GLN A O 1
ATOM 1109 N N . LEU A 1 130 ? 28.073 40.655 67.572 1.00 12.33 160 LEU A N 1
ATOM 1110 C CA . LEU A 1 130 ? 27.692 40.841 68.982 1.0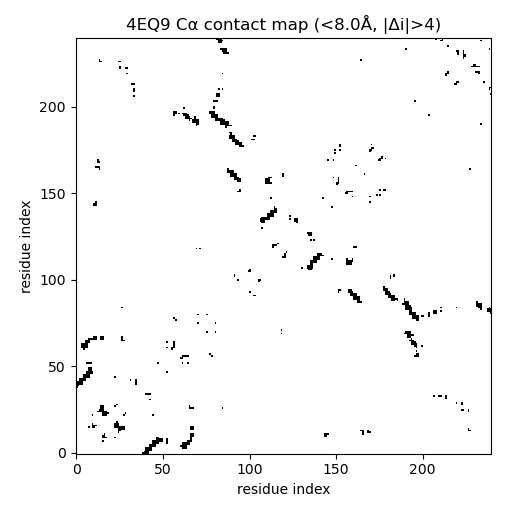0 12.88 160 LEU A CA 1
ATOM 1111 C C . LEU A 1 130 ? 28.286 42.119 69.587 1.00 13.93 160 LEU A C 1
ATOM 1112 O O . LEU A 1 130 ? 27.654 42.774 70.417 1.00 14.12 160 LEU A O 1
ATOM 1117 N N . GLU A 1 131 ? 29.483 42.479 69.153 1.00 12.60 161 GLU A N 1
ATOM 1118 C CA . GLU A 1 131 ? 30.091 43.729 69.554 1.00 13.07 161 GLU A CA 1
ATOM 1119 C C . GLU A 1 131 ? 29.181 44.867 69.106 1.00 14.00 161 GLU A C 1
ATOM 1120 O O . GLU A 1 131 ? 28.953 45.849 69.843 1.00 14.71 161 GLU A O 1
ATOM 1126 N N . ALA A 1 132 ? 28.668 44.787 67.879 1.00 12.53 162 ALA A N 1
ATOM 1127 C CA . ALA A 1 132 ? 27.778 45.823 67.344 1.00 13.96 162 ALA A CA 1
ATOM 1128 C C . ALA A 1 132 ? 26.442 45.801 68.074 1.00 14.28 162 ALA A C 1
ATOM 1129 O O . ALA A 1 132 ? 25.862 46.848 68.312 1.00 15.96 162 ALA A O 1
ATOM 1131 N N . TYR A 1 133 ? 25.935 44.614 68.408 1.00 14.36 163 TYR A N 1
ATOM 1132 C CA . TYR A 1 133 ? 24.701 44.514 69.208 1.00 14.53 163 TYR A CA 1
ATOM 1133 C C . TYR A 1 133 ? 24.875 45.275 70.531 1.00 14.07 163 TYR A C 1
ATOM 1134 O O . TYR A 1 133 ? 23.996 46.057 70.936 1.00 13.55 163 TYR A O 1
ATOM 1143 N N . ASN A 1 134 ? 26.021 45.120 71.179 1.00 13.92 164 ASN A N 1
ATOM 1144 C CA . ASN A 1 134 ? 26.284 45.814 72.443 1.00 13.31 164 ASN A CA 1
ATOM 1145 C C . ASN A 1 134 ? 26.377 47.316 72.295 1.00 14.91 164 ASN A C 1
ATOM 1146 O O . ASN A 1 134 ? 25.950 48.042 73.182 1.00 15.47 164 ASN A O 1
ATOM 1151 N N . ALA A 1 135 ? 26.917 47.793 71.170 1.00 13.19 165 ALA A N 1
ATOM 1152 C CA . ALA A 1 135 ? 27.012 49.224 70.933 1.00 16.63 165 ALA A CA 1
ATOM 1153 C C . ALA A 1 135 ? 25.635 49.852 70.766 1.00 15.73 165 ALA A C 1
ATOM 1154 O O . ALA A 1 135 ? 25.462 51.024 71.101 1.00 18.29 165 ALA A O 1
ATOM 1156 N N . GLU A 1 136 ? 24.672 49.064 70.312 1.00 15.58 166 GLU A N 1
ATOM 1157 C CA . GLU A 1 136 ? 23.286 49.530 70.124 1.00 17.71 166 GLU A CA 1
ATOM 1158 C C . GLU A 1 136 ? 22.472 49.403 71.408 1.00 19.30 166 GLU A C 1
ATOM 1159 O O . GLU A 1 136 ? 21.732 50.316 71.758 1.00 23.45 166 GLU A O 1
ATOM 1165 N N . HIS A 1 137 ? 22.662 48.323 72.125 1.00 17.10 167 HIS A N 1
ATOM 1166 C CA . HIS A 1 137 ? 21.909 47.973 73.327 1.00 17.98 167 HIS A CA 1
ATOM 1167 C C . HIS A 1 137 ? 22.741 48.188 74.583 1.00 16.07 167 HIS A C 1
ATOM 1168 O O . HIS A 1 137 ? 22.914 47.306 75.429 1.00 17.70 167 HIS A O 1
ATOM 1175 N N . THR A 1 138 ? 23.185 49.434 74.762 1.00 18.49 168 THR A N 1
ATOM 1176 C CA . THR A 1 138 ? 24.035 49.810 75.905 1.00 19.13 168 THR A CA 1
ATOM 1177 C C . THR A 1 138 ? 23.375 49.689 77.305 1.00 19.40 168 THR A C 1
ATOM 1178 O O . THR A 1 138 ? 24.046 49.498 78.331 1.00 20.01 168 THR A O 1
ATOM 1182 N N . ASP A 1 139 ? 22.047 49.745 77.341 1.00 17.27 169 ASP A N 1
ATOM 1183 C CA . ASP A 1 139 ? 21.327 49.595 78.577 1.00 19.02 169 ASP A CA 1
ATOM 1184 C C . ASP A 1 139 ? 21.275 48.157 79.120 1.00 18.95 169 ASP A C 1
ATOM 1185 O O . ASP A 1 139 ? 21.158 47.949 80.341 1.00 21.15 169 ASP A O 1
ATOM 1190 N N . ASN A 1 140 ? 21.417 47.174 78.236 1.00 16.76 170 ASN A N 1
ATOM 1191 C CA . ASN A 1 140 ? 21.317 45.774 78.644 1.00 17.65 170 ASN A CA 1
ATOM 1192 C C . ASN A 1 140 ? 22.122 44.944 77.672 1.00 15.17 170 ASN A C 1
ATOM 1193 O O . ASN A 1 140 ? 21.582 44.175 76.877 1.00 16.17 170 ASN A O 1
ATOM 1198 N N . PRO A 1 141 ? 23.453 45.093 77.734 1.00 14.95 171 PRO A N 1
ATOM 1199 C CA . PRO A 1 141 ? 24.286 44.403 76.778 1.00 14.19 171 PRO A CA 1
ATOM 1200 C C . PRO A 1 141 ? 24.337 42.892 77.031 1.00 13.32 171 PRO A C 1
ATOM 1201 O O . PRO A 1 141 ? 24.034 42.400 78.143 1.00 15.39 171 PRO A O 1
ATOM 1205 N N . THR A 1 142 ? 24.686 42.142 75.997 1.00 13.69 172 THR A N 1
ATOM 1206 C CA . THR A 1 142 ? 25.002 40.737 76.174 1.00 13.08 172 THR A CA 1
ATOM 1207 C C . THR A 1 142 ? 26.403 40.651 76.779 1.00 14.10 172 THR A C 1
ATOM 1208 O O . THR A 1 142 ? 27.206 41.601 76.680 1.00 13.76 172 THR A O 1
ATOM 1212 N N . ILE A 1 143 ? 26.683 39.542 77.453 1.00 13.01 173 ILE A N 1
ATOM 1213 C CA . ILE A 1 143 ? 27.946 39.332 78.146 1.00 12.92 173 ILE A CA 1
ATOM 1214 C C . ILE A 1 143 ? 28.872 38.484 77.270 1.00 12.00 173 ILE A C 1
ATOM 1215 O O . ILE A 1 143 ? 28.596 37.292 77.032 1.00 12.88 173 ILE A O 1
ATOM 1220 N N . LEU A 1 144 ? 29.914 39.130 76.727 1.00 12.80 174 LEU A N 1
ATOM 1221 C CA . LEU A 1 144 ? 30.879 38.429 75.876 1.00 13.76 174 LEU A CA 1
ATOM 1222 C C . LEU A 1 144 ? 32.134 38.108 76.613 1.00 14.58 174 LEU A C 1
ATOM 1223 O O . LEU A 1 144 ? 32.842 38.984 77.089 1.00 15.73 174 LEU A O 1
ATOM 1228 N N . ASN A 1 145 ? 32.470 36.842 76.680 1.00 12.25 175 ASN A N 1
ATOM 1229 C CA . ASN A 1 145 ? 33.782 36.418 77.157 1.00 11.99 175 ASN A CA 1
ATOM 1230 C C . ASN A 1 145 ? 34.561 35.841 75.973 1.00 10.96 175 ASN A C 1
ATOM 1231 O O . ASN A 1 145 ? 34.162 34.825 75.380 1.00 12.13 175 ASN A O 1
ATOM 1236 N N . TYR A 1 146 ? 35.620 36.538 75.606 1.00 9.46 176 TYR A N 1
ATOM 1237 C CA . TYR A 1 146 ? 36.454 36.115 74.498 1.00 9.49 176 TYR A CA 1
ATOM 1238 C C . TYR A 1 146 ? 37.348 34.958 74.926 1.00 9.54 176 TYR A C 1
ATOM 1239 O O . TYR A 1 146 ? 37.789 34.870 76.067 1.00 10.23 176 TYR A O 1
ATOM 1248 N N . THR A 1 147 ? 37.556 34.064 73.983 1.00 9.41 177 THR A N 1
ATOM 1249 C CA . THR A 1 147 ? 38.327 32.840 74.198 1.00 9.10 177 THR A CA 1
ATOM 1250 C C . THR A 1 147 ? 39.130 32.494 72.962 1.00 9.84 177 THR A C 1
ATOM 1251 O O . THR A 1 147 ? 38.775 32.899 71.837 1.00 10.67 177 THR A O 1
ATOM 1255 N N . LYS A 1 148 ? 40.217 31.754 73.159 1.00 9.14 178 LYS A N 1
ATOM 1256 C CA . LYS A 1 148 ? 40.970 31.206 72.018 1.00 10.07 178 LYS A CA 1
ATOM 1257 C C . LYS A 1 148 ? 40.649 29.743 71.786 1.00 9.74 178 LYS A C 1
ATOM 1258 O O . LYS A 1 148 ? 41.243 29.113 70.896 1.00 11.07 178 LYS A O 1
ATOM 1264 N N . ALA A 1 149 ? 39.733 29.176 72.553 1.00 8.98 179 ALA A N 1
ATOM 1265 C CA . ALA A 1 149 ? 39.317 27.778 72.339 1.00 9.86 179 ALA A CA 1
ATOM 1266 C C . ALA A 1 149 ? 38.637 27.605 70.985 1.00 10.12 179 ALA A C 1
ATOM 1267 O O . ALA A 1 149 ? 38.113 28.557 70.441 1.00 11.19 179 ALA A O 1
ATOM 1269 N N . ASP A 1 150 ? 38.700 26.374 70.445 1.00 13.12 180 ASP A N 1
ATOM 1270 C CA . ASP A 1 150 ? 37.986 26.142 69.190 1.00 15.34 180 ASP A CA 1
ATOM 1271 C C . ASP A 1 150 ? 36.520 25.776 69.409 1.00 10.84 180 ASP A C 1
ATOM 1272 O O . ASP A 1 150 ? 36.031 25.636 70.545 1.00 10.99 180 ASP A O 1
ATOM 1277 N N . PHE A 1 151 ? 35.818 25.740 68.313 1.00 10.90 181 PHE A N 1
ATOM 1278 C CA . PHE A 1 151 ? 34.392 25.624 68.353 1.00 9.71 181 PHE A CA 1
ATOM 1279 C C . PHE A 1 151 ? 33.872 24.456 69.156 1.00 8.90 181 PHE A C 1
ATOM 1280 O O . PHE A 1 151 ? 32.941 24.596 69.960 1.00 8.90 181 PHE A O 1
ATOM 1288 N N . GLN A 1 152 ? 34.446 23.271 68.938 1.00 9.30 182 GLN A N 1
ATOM 1289 C CA . GLN A 1 152 ? 33.957 22.097 69.682 1.00 8.26 182 GLN A CA 1
ATOM 1290 C C . GLN A 1 152 ? 34.003 22.338 71.188 1.00 8.33 182 GLN A C 1
ATOM 1291 O O . GLN A 1 152 ? 33.056 22.072 71.924 1.00 9.32 182 GLN A O 1
ATOM 1297 N N . GLN A 1 153 ? 35.144 22.862 71.664 1.00 9.40 183 GLN A N 1
ATOM 1298 C CA . GLN A 1 153 ? 35.309 23.125 73.096 1.00 9.85 183 GLN A CA 1
ATOM 1299 C C . GLN A 1 153 ? 34.240 24.117 73.613 1.00 10.44 183 GLN A C 1
ATOM 1300 O O . GLN A 1 153 ? 33.746 23.985 74.744 1.00 11.05 183 GLN A O 1
ATOM 1306 N N . ILE A 1 154 ? 33.965 25.163 72.826 1.00 9.23 184 ILE A N 1
ATOM 1307 C CA . ILE A 1 154 ? 32.982 26.155 73.208 1.00 9.34 184 ILE A CA 1
ATOM 1308 C C . ILE A 1 154 ? 31.596 25.498 73.346 1.00 10.02 184 ILE A C 1
ATOM 1309 O O . ILE A 1 154 ? 30.872 25.735 74.317 1.00 10.24 184 ILE A O 1
ATOM 1314 N N . MET A 1 155 ? 31.224 24.668 72.373 1.00 9.20 185 MET A N 1
ATOM 1315 C CA . MET A 1 155 ? 29.934 23.942 72.447 1.00 9.65 185 MET A CA 1
ATOM 1316 C C . MET A 1 155 ? 29.846 23.028 73.678 1.00 10.98 185 MET A C 1
ATOM 1317 O O . MET A 1 155 ? 28.795 22.904 74.323 1.00 11.94 185 MET A O 1
ATOM 1322 N N . VAL A 1 156 ? 30.935 22.342 73.960 1.00 10.20 186 VAL A N 1
ATOM 1323 C CA . VAL A 1 156 ? 30.990 21.490 75.159 1.00 12.20 186 VAL A CA 1
ATOM 1324 C C . VAL A 1 156 ? 30.765 22.326 76.426 1.00 13.92 186 VAL A C 1
ATOM 1325 O O . VAL A 1 156 ? 30.019 21.926 77.331 1.00 14.79 186 VAL A O 1
ATOM 1329 N N . ARG A 1 157 ? 31.396 23.487 76.503 1.00 13.13 187 ARG A N 1
ATOM 1330 C CA . ARG A 1 157 ? 31.216 24.367 77.672 1.00 14.91 187 ARG A CA 1
ATOM 1331 C C . ARG A 1 157 ? 29.770 24.841 77.794 1.00 14.73 187 ARG A C 1
ATOM 1332 O O . ARG A 1 157 ? 29.253 24.957 78.914 1.00 15.09 187 ARG A O 1
ATOM 1340 N N . LEU A 1 158 ? 29.107 25.114 76.673 1.00 13.04 188 LEU A N 1
ATOM 1341 C CA . LEU A 1 158 ? 27.695 25.500 76.678 1.00 13.51 188 LEU A CA 1
ATOM 1342 C C . LEU A 1 158 ? 26.869 24.332 77.227 1.00 14.33 188 LEU A C 1
ATOM 1343 O O . LEU A 1 158 ? 26.048 24.515 78.122 1.00 15.49 188 LEU A O 1
ATOM 1348 N N . SER A 1 159 ? 27.122 23.126 76.738 1.00 13.78 189 SER A N 1
ATOM 1349 C CA . SER A 1 159 ? 26.448 21.955 77.252 1.00 17.04 189 SER A CA 1
ATOM 1350 C C . SER A 1 159 ? 26.755 21.739 78.747 1.00 17.48 189 SER A C 1
ATOM 1351 O O . SER A 1 159 ? 25.886 21.229 79.490 1.00 20.85 189 SER A O 1
ATOM 1354 N N A ASP A 1 160 ? 27.970 22.096 79.185 0.50 19.95 190 ASP A N 1
ATOM 1355 N N B ASP A 1 160 ? 27.938 22.123 79.202 0.50 19.81 190 ASP A N 1
ATOM 1356 C CA A ASP A 1 160 ? 28.387 22.017 80.608 0.50 21.62 190 ASP A CA 1
ATOM 1357 C CA B ASP A 1 160 ? 28.289 21.966 80.609 0.50 21.25 190 ASP A CA 1
ATOM 1358 C C A ASP A 1 160 ? 27.701 23.081 81.493 0.50 22.57 190 ASP A C 1
ATOM 1359 C C B ASP A 1 160 ? 27.784 23.142 81.472 0.50 22.14 190 ASP A C 1
ATOM 1360 O O A ASP A 1 160 ? 27.859 23.054 82.721 0.50 24.16 190 ASP A O 1
ATOM 1361 O O B ASP A 1 160 ? 28.172 23.279 82.642 0.50 23.19 190 ASP A O 1
ATOM 1370 N N . GLY A 1 161 ? 26.939 23.999 80.891 1.00 20.69 191 GLY A N 1
ATOM 1371 C CA . GLY A 1 161 ? 26.318 25.109 81.628 1.00 21.23 191 GLY A CA 1
ATOM 1372 C C . GLY A 1 161 ? 27.227 26.275 82.018 1.00 20.89 191 GLY A C 1
ATOM 1373 O O . GLY A 1 161 ? 26.907 27.034 82.942 1.00 22.45 191 GLY A O 1
ATOM 1374 N N . GLN A 1 162 ? 28.347 26.445 81.321 1.00 19.34 192 GLN A N 1
ATOM 1375 C CA . GLN A 1 162 ? 29.295 27.506 81.637 1.00 19.52 192 GLN A CA 1
ATOM 1376 C C . GLN A 1 162 ? 28.826 28.885 81.211 1.00 18.73 192 GLN A C 1
ATOM 1377 O O . GLN A 1 162 ? 29.336 29.880 81.731 1.00 20.96 192 GLN A O 1
ATOM 1383 N N . PHE A 1 163 ? 27.868 28.948 80.279 1.00 15.19 193 PHE A N 1
ATOM 1384 C CA . PHE A 1 163 ? 27.316 30.202 79.775 1.00 16.09 193 PHE A CA 1
ATOM 1385 C C . PHE A 1 163 ? 25.994 29.889 79.094 1.00 14.19 193 PHE A C 1
ATOM 1386 O O . PHE A 1 163 ? 25.573 28.720 79.067 1.00 16.82 193 PHE A O 1
ATOM 1394 N N . ASP A 1 164 ? 25.294 30.906 78.604 1.00 14.81 194 ASP A N 1
ATOM 1395 C CA . ASP A 1 164 ? 23.878 30.782 78.169 1.00 15.64 194 ASP A CA 1
ATOM 1396 C C . ASP A 1 164 ? 23.602 30.415 76.714 1.00 13.04 194 ASP A C 1
ATOM 1397 O O . ASP A 1 164 ? 22.641 29.701 76.453 1.00 15.04 194 ASP A O 1
ATOM 1402 N N . TYR A 1 165 ? 24.402 30.895 75.773 1.00 12.21 195 TYR A N 1
ATOM 1403 C CA . TYR A 1 165 ? 24.099 30.676 74.346 1.00 10.88 195 TYR A CA 1
ATOM 1404 C C . TYR A 1 165 ? 25.339 30.693 73.499 1.00 11.71 195 TYR A C 1
ATOM 1405 O O . TYR A 1 165 ? 26.385 31.172 73.933 1.00 11.65 195 TYR A O 1
ATOM 1414 N N . LYS A 1 166 ? 25.226 30.227 72.238 1.00 10.53 196 LYS A N 1
ATOM 1415 C CA . LYS A 1 166 ? 26.300 30.313 71.275 1.00 9.65 196 LYS A CA 1
ATOM 1416 C C . LYS A 1 166 ? 25.729 30.488 69.885 1.00 9.56 196 LYS A C 1
ATOM 1417 O O . LYS A 1 166 ? 24.861 29.670 69.459 1.00 11.23 196 LYS A O 1
ATOM 1423 N N . ILE A 1 167 ? 26.175 31.490 69.174 1.00 9.99 197 ILE A N 1
ATOM 1424 C CA . ILE A 1 167 ? 25.850 31.693 67.776 1.00 9.95 197 ILE A CA 1
ATOM 1425 C C . ILE A 1 167 ? 26.927 31.090 66.869 1.00 11.34 197 ILE A C 1
ATOM 1426 O O . ILE A 1 167 ? 28.121 31.284 67.103 1.00 10.41 197 ILE A O 1
ATOM 1431 N N . PHE A 1 168 ? 26.523 30.340 65.836 1.00 10.64 198 PHE A N 1
ATOM 1432 C CA . PHE A 1 168 ? 27.453 29.788 64.885 1.00 11.61 198 PHE A CA 1
ATOM 1433 C C . PHE A 1 168 ? 26.693 29.456 63.609 1.00 11.72 198 PHE A C 1
ATOM 1434 O O . PHE A 1 168 ? 25.814 30.256 63.202 1.00 14.52 198 PHE A O 1
ATOM 1442 N N . ASP A 1 169 ? 27.013 28.361 62.949 1.00 12.81 199 ASP A N 1
ATOM 1443 C CA . ASP A 1 169 ? 26.365 27.984 61.711 1.00 11.98 199 ASP A CA 1
ATOM 1444 C C . ASP A 1 169 ? 25.831 26.570 61.761 1.00 12.74 199 ASP A C 1
ATOM 1445 O O . ASP A 1 169 ? 26.216 25.777 62.622 1.00 12.48 199 ASP A O 1
ATOM 1450 N N . LYS A 1 170 ? 24.943 26.263 60.831 1.00 13.78 200 LYS A N 1
ATOM 1451 C CA . LYS A 1 170 ? 24.228 24.999 60.854 1.00 14.22 200 LYS A CA 1
ATOM 1452 C C . LYS A 1 170 ? 25.112 23.759 60.797 1.00 14.47 200 LYS A C 1
ATOM 1453 O O . LYS A 1 170 ? 24.994 22.874 61.643 1.00 14.02 200 LYS A O 1
ATOM 1459 N N . ILE A 1 171 ? 25.961 23.680 59.794 1.00 13.50 201 ILE A N 1
ATOM 1460 C CA . ILE A 1 171 ? 26.817 22.517 59.616 1.00 14.52 201 ILE A CA 1
ATOM 1461 C C . ILE A 1 171 ? 27.742 22.337 60.810 1.00 12.78 201 ILE A C 1
ATOM 1462 O O . ILE A 1 171 ? 27.874 21.242 61.347 1.00 12.72 201 ILE A O 1
ATOM 1467 N N . GLY A 1 172 ? 28.388 23.396 61.254 1.00 11.39 202 GLY A N 1
ATOM 1468 C CA . GLY A 1 172 ? 29.316 23.244 62.367 1.00 10.77 202 GLY A CA 1
ATOM 1469 C C . GLY A 1 172 ? 28.634 22.796 63.650 1.00 9.49 202 GLY A C 1
ATOM 1470 O O . GLY A 1 172 ? 29.134 21.929 64.365 1.00 11.13 202 GLY A O 1
ATOM 1471 N N . VAL A 1 173 ? 27.458 23.349 63.918 1.00 11.48 203 VAL A N 1
ATOM 1472 C CA . VAL A 1 173 ? 26.677 22.993 65.102 1.00 11.10 203 VAL A CA 1
ATOM 1473 C C . VAL A 1 173 ? 26.176 21.552 65.044 1.00 12.62 203 VAL A C 1
ATOM 1474 O O . VAL A 1 173 ? 26.316 20.793 66.003 1.00 13.18 203 VAL A O 1
ATOM 1478 N N A GLU A 1 174 ? 25.592 21.174 63.917 0.50 13.30 204 GLU A N 1
ATOM 1479 N N B GLU A 1 174 ? 25.574 21.155 63.939 0.50 13.71 204 GLU A N 1
ATOM 1480 C CA A GLU A 1 174 ? 25.036 19.828 63.790 0.50 13.17 204 GLU A CA 1
ATOM 1481 C CA B GLU A 1 174 ? 25.024 19.801 63.886 0.50 13.76 204 GLU A CA 1
ATOM 1482 C C A GLU A 1 174 ? 26.135 18.783 63.950 0.50 12.43 204 GLU A C 1
ATOM 1483 C C B GLU A 1 174 ? 26.145 18.757 63.964 0.50 12.78 204 GLU A C 1
ATOM 1484 O O A GLU A 1 174 ? 25.927 17.729 64.569 0.50 14.21 204 GLU A O 1
ATOM 1485 O O B GLU A 1 174 ? 25.957 17.663 64.524 0.50 13.83 204 GLU A O 1
ATOM 1496 N N . THR A 1 175 ? 27.300 19.068 63.388 1.00 12.17 205 THR A N 1
ATOM 1497 C CA . THR A 1 175 ? 28.450 18.157 63.433 1.00 11.86 205 THR A CA 1
ATOM 1498 C C . THR A 1 175 ? 28.869 17.871 64.880 1.00 11.26 205 THR A C 1
ATOM 1499 O O . THR A 1 175 ? 29.048 16.720 65.261 1.00 12.37 205 THR A O 1
ATOM 1503 N N . VAL A 1 176 ? 29.022 18.922 65.680 1.00 10.01 206 VAL A N 1
ATOM 1504 C CA . VAL A 1 176 ? 29.430 18.758 67.076 1.00 10.40 206 VAL A CA 1
ATOM 1505 C C . VAL A 1 176 ? 28.310 18.143 67.917 1.00 10.29 206 VAL A C 1
ATOM 1506 O O . VAL A 1 176 ? 28.536 17.279 68.762 1.00 11.82 206 VAL A O 1
ATOM 1510 N N . ILE A 1 177 ? 27.064 18.545 67.691 1.00 11.98 207 ILE A N 1
ATOM 1511 C CA . ILE A 1 177 ? 25.989 17.925 68.437 1.00 14.03 207 ILE A CA 1
ATOM 1512 C C . ILE A 1 177 ? 25.981 16.424 68.206 1.00 13.48 207 ILE A C 1
ATOM 1513 O O . ILE A 1 177 ? 25.835 15.655 69.152 1.00 15.91 207 ILE A O 1
ATOM 1518 N N . LYS A 1 178 ? 26.164 15.978 66.968 1.00 13.64 208 LYS A N 1
ATOM 1519 C CA . LYS A 1 178 ? 26.169 14.549 66.680 1.00 16.28 208 LYS A CA 1
ATOM 1520 C C . LYS A 1 178 ? 27.414 13.883 67.247 1.00 13.97 208 LYS A C 1
ATOM 1521 O O . LYS A 1 178 ? 27.312 12.898 68.007 1.00 16.90 208 LYS A O 1
ATOM 1527 N N . ASN A 1 179 ? 28.592 14.405 66.903 1.00 12.22 209 ASN A N 1
ATOM 1528 C CA . ASN A 1 179 ? 29.838 13.722 67.276 1.00 12.66 209 ASN A CA 1
ATOM 1529 C C . ASN A 1 179 ? 30.084 13.709 68.778 1.00 12.64 209 ASN A C 1
ATOM 1530 O O . ASN A 1 179 ? 30.570 12.709 69.301 1.00 14.35 209 ASN A O 1
ATOM 1535 N N . GLN A 1 180 ? 29.768 14.784 69.460 1.00 11.34 210 GLN A N 1
ATOM 1536 C CA . GLN A 1 180 ? 30.012 14.899 70.893 1.00 13.22 210 GLN A CA 1
ATOM 1537 C C . GLN A 1 180 ? 28.823 14.494 71.752 1.00 13.61 210 GLN A C 1
ATOM 1538 O O . GLN A 1 180 ? 28.911 14.510 72.993 1.00 14.99 210 GLN A O 1
ATOM 1544 N N . GLY A 1 181 ? 27.706 14.131 71.119 1.00 13.45 211 GLY A N 1
ATOM 1545 C CA . GLY A 1 181 ? 26.530 13.683 71.851 1.00 15.71 211 GLY A CA 1
ATOM 1546 C C . GLY A 1 181 ? 25.904 14.764 72.706 1.00 15.91 211 GLY A C 1
ATOM 1547 O O . GLY A 1 181 ? 25.379 14.479 73.806 1.00 18.58 211 GLY A O 1
ATOM 1548 N N . LEU A 1 182 ? 25.924 15.983 72.213 1.00 16.01 212 LEU A N 1
ATOM 1549 C CA . LEU A 1 182 ? 25.354 17.127 72.935 1.00 16.23 212 LEU A CA 1
ATOM 1550 C C . LEU A 1 182 ? 23.844 17.214 72.650 1.00 19.29 212 LEU A C 1
ATOM 1551 O O . LEU A 1 182 ? 23.358 18.092 71.921 1.00 21.11 212 LEU A O 1
ATOM 1556 N N . ASP A 1 183 ? 23.124 16.314 73.285 1.00 20.03 213 ASP A N 1
ATOM 1557 C CA . ASP A 1 183 ? 21.699 16.170 73.081 1.00 21.66 213 ASP A CA 1
ATOM 1558 C C . ASP A 1 183 ? 20.860 17.040 74.050 1.00 23.06 213 ASP A C 1
ATOM 1559 O O . ASP A 1 183 ? 19.640 16.849 74.123 1.00 24.99 213 ASP A O 1
ATOM 1564 N N . ASN A 1 184 ? 21.495 17.978 74.785 1.00 21.46 214 ASN A N 1
ATOM 1565 C CA . ASN A 1 184 ? 20.746 18.939 75.662 1.00 21.25 214 ASN A CA 1
ATOM 1566 C C . ASN A 1 184 ? 20.692 20.318 75.044 1.00 21.23 214 ASN A C 1
ATOM 1567 O O . ASN A 1 184 ? 20.206 21.266 75.663 1.00 22.99 214 ASN A O 1
ATOM 1572 N N . LEU A 1 185 ? 21.132 20.411 73.809 1.00 18.27 215 LEU A N 1
ATOM 1573 C CA . LEU A 1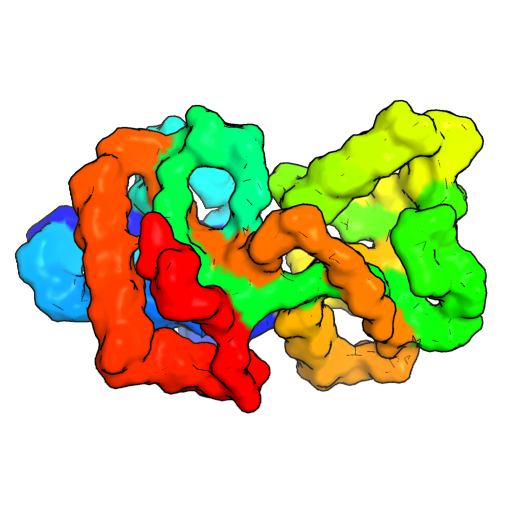 185 ? 21.188 21.703 73.116 1.00 17.16 215 LEU A CA 1
ATOM 1574 C C . LEU A 1 185 ? 20.120 21.804 72.046 1.00 17.88 215 LEU A C 1
ATOM 1575 O O . LEU A 1 185 ? 19.831 20.869 71.268 1.00 22.72 215 LEU A O 1
ATOM 1580 N N . LYS A 1 186 ? 19.507 22.965 72.033 1.00 18.87 216 LYS A N 1
ATOM 1581 C CA . LYS A 1 186 ? 18.487 23.336 71.093 1.00 17.95 216 LYS A CA 1
ATOM 1582 C C . LYS A 1 186 ? 19.063 24.313 70.054 1.00 18.63 216 LYS A C 1
ATOM 1583 O O . LYS A 1 186 ? 19.869 25.177 70.383 1.00 16.90 216 LYS A O 1
ATOM 1589 N N . VAL A 1 187 ? 18.636 24.170 68.805 1.00 17.08 217 VAL A N 1
ATOM 1590 C CA . VAL A 1 187 ? 19.120 24.945 67.662 1.00 17.48 217 VAL A CA 1
ATOM 1591 C C . VAL A 1 187 ? 17.984 25.794 67.119 1.00 19.47 217 VAL A C 1
ATOM 1592 O O . VAL A 1 187 ? 16.934 25.268 66.755 1.00 21.20 217 VAL A O 1
ATOM 1596 N N . ILE A 1 188 ? 18.220 27.099 67.060 1.00 18.60 218 ILE A N 1
ATOM 1597 C CA . ILE A 1 188 ? 17.263 28.073 66.583 1.00 18.53 218 ILE A CA 1
ATOM 1598 C C . ILE A 1 188 ? 17.821 28.708 65.303 1.00 18.84 218 ILE A C 1
ATOM 1599 O O . ILE A 1 188 ? 18.957 29.183 65.283 1.00 17.65 218 ILE A O 1
ATOM 1604 N N A GLU A 1 189 ? 17.028 28.707 64.248 0.60 20.82 219 GLU A N 1
ATOM 1605 N N B GLU A 1 189 ? 17.038 28.692 64.237 0.40 20.96 219 GLU A N 1
ATOM 1606 C CA A GLU A 1 189 ? 17.405 29.334 62.985 0.60 21.02 219 GLU A CA 1
ATOM 1607 C CA B GLU A 1 189 ? 17.430 29.267 62.944 0.40 21.53 219 GLU A CA 1
ATOM 1608 C C A GLU A 1 189 ? 1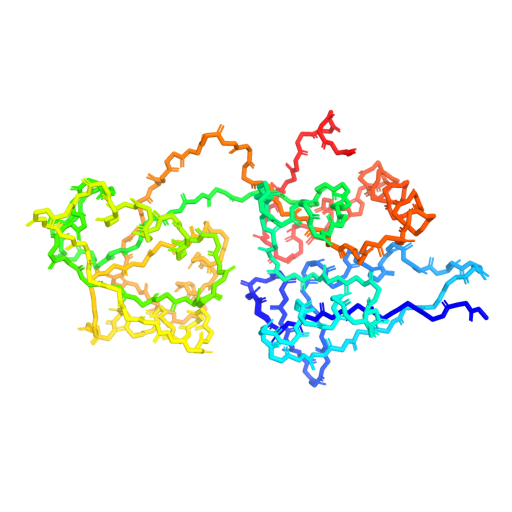7.543 30.840 63.143 0.60 22.65 219 GLU A C 1
ATOM 1609 C C B GLU A 1 189 ? 17.459 30.806 62.993 0.40 22.70 219 GLU A C 1
ATOM 1610 O O A GLU A 1 189 ? 16.775 31.480 63.872 0.60 23.24 219 GLU A O 1
ATOM 1611 O O B GLU A 1 189 ? 16.497 31.427 63.466 0.40 23.15 219 GLU A O 1
ATOM 1622 N N . LEU A 1 190 ? 18.548 31.413 62.490 1.00 22.72 220 LEU A N 1
ATOM 1623 C CA . LEU A 1 190 ? 18.754 32.877 62.484 1.00 24.10 220 LEU A CA 1
ATOM 1624 C C . LEU A 1 190 ? 18.698 33.430 61.063 1.00 29.35 220 LEU A C 1
ATOM 1625 O O . LEU A 1 190 ? 19.144 32.757 60.137 1.00 30.58 220 LEU A O 1
ATOM 1630 N N . PRO A 1 191 ? 18.182 34.672 60.893 1.00 35.59 221 PRO A N 1
ATOM 1631 C CA . PRO A 1 191 ? 18.145 35.262 59.551 1.00 38.82 221 PRO A CA 1
ATOM 1632 C C . PRO A 1 191 ? 19.518 35.676 59.052 1.00 41.11 221 PRO A C 1
ATOM 1633 O O . PRO A 1 191 ? 20.522 35.574 59.778 1.00 41.89 221 PRO A O 1
ATOM 1637 N N . SER A 1 192 ? 19.559 36.136 57.809 1.00 44.67 222 SER A N 1
ATOM 1638 C CA . SER A 1 192 ? 20.787 36.621 57.220 1.00 45.99 222 SER A CA 1
ATOM 1639 C C . SER A 1 192 ? 20.488 37.715 56.201 1.00 48.25 222 SER A C 1
ATOM 1640 O O . SER A 1 192 ? 19.599 37.570 55.357 1.00 50.30 222 SER A O 1
ATOM 1643 N N . ASP A 1 193 ? 21.230 38.815 56.310 1.00 48.92 223 ASP A N 1
ATOM 1644 C CA . ASP A 1 193 ? 21.116 39.944 55.395 1.00 50.71 223 ASP A CA 1
ATOM 1645 C C . ASP A 1 193 ? 21.757 39.552 54.068 1.00 50.24 223 ASP A C 1
ATOM 1646 O O . ASP A 1 193 ? 21.212 39.813 52.991 1.00 53.09 223 ASP A O 1
ATOM 1651 N N . GLN A 1 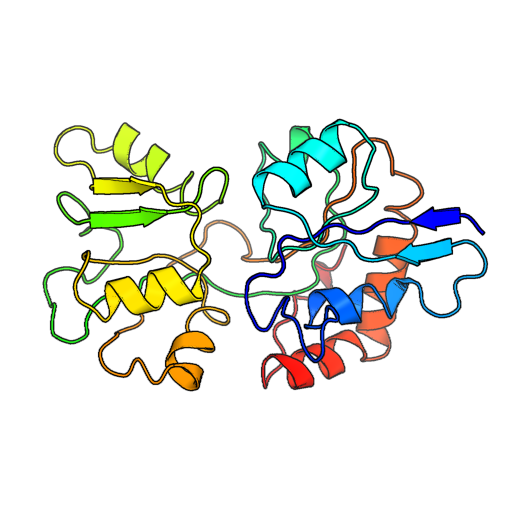194 ? 22.921 38.915 54.161 1.00 46.80 224 GLN A N 1
ATOM 1652 C CA . GLN A 1 194 ? 23.658 38.473 52.988 1.00 45.48 224 GLN A CA 1
ATOM 1653 C C . GLN A 1 194 ? 23.617 36.952 52.864 1.00 41.65 224 GLN A C 1
ATOM 1654 O O . GLN A 1 194 ? 23.291 36.237 53.829 1.00 39.71 224 GLN A O 1
ATOM 1660 N N . GLN A 1 195 ? 23.956 36.455 51.679 1.00 35.26 225 GLN A N 1
ATOM 1661 C CA . GLN A 1 195 ? 24.009 35.020 51.458 1.00 32.15 225 GLN A CA 1
ATOM 1662 C C . GLN A 1 195 ? 25.073 34.449 52.384 1.00 27.45 225 GLN A C 1
ATOM 1663 O O . GLN A 1 195 ? 26.197 34.974 52.446 1.00 26.21 225 GLN A O 1
ATOM 1669 N N . PRO A 1 196 ? 24.733 33.380 53.130 1.00 23.82 226 PRO A N 1
ATOM 1670 C CA . PRO A 1 196 ? 25.712 32.845 54.068 1.00 21.18 226 PRO A CA 1
ATOM 1671 C C . PRO A 1 196 ? 26.734 31.948 53.381 1.00 20.02 226 PRO A C 1
ATOM 1672 O O . PRO A 1 196 ? 26.751 30.733 53.568 1.00 21.06 226 PRO A O 1
ATOM 1676 N N . TYR A 1 197 ? 27.613 32.561 52.595 1.00 18.47 227 TYR A N 1
ATOM 1677 C CA . TYR A 1 197 ? 28.602 31.806 51.860 1.00 17.60 227 TYR A CA 1
ATOM 1678 C C . TYR A 1 197 ? 29.946 31.726 52.583 1.00 17.14 227 TYR A C 1
ATOM 1679 O O . TYR A 1 197 ? 30.257 32.572 53.413 1.00 16.24 227 TYR A O 1
ATOM 1688 N N . VAL A 1 198 ? 30.699 30.685 52.252 1.00 15.99 228 VAL A N 1
ATOM 1689 C CA . VAL A 1 198 ? 32.041 30.389 52.769 1.00 14.89 228 VAL A CA 1
ATOM 1690 C C . VAL A 1 198 ? 33.004 30.533 51.580 1.00 15.44 228 VAL A C 1
ATOM 1691 O O . VAL A 1 198 ? 32.732 30.015 50.469 1.00 16.81 228 VAL A O 1
ATOM 1695 N N . TYR A 1 199 ? 34.138 31.196 51.806 1.00 14.26 229 TYR A N 1
ATOM 1696 C CA . TYR A 1 199 ? 35.069 31.543 50.742 1.00 15.85 229 TYR A CA 1
ATOM 1697 C C . TYR A 1 199 ? 36.531 31.322 51.109 1.00 16.93 229 TYR A C 1
ATOM 1698 O O . TYR A 1 199 ? 36.914 31.554 52.256 1.00 15.32 229 TYR A O 1
ATOM 1707 N N . PRO A 1 200 ? 37.351 30.887 50.133 1.00 17.24 230 PRO A N 1
ATOM 1708 C CA . PRO A 1 200 ? 38.789 30.972 50.340 1.00 16.21 230 PRO A CA 1
ATOM 1709 C C . PRO A 1 200 ? 39.185 32.453 50.267 1.00 16.35 230 PRO A C 1
ATOM 1710 O O . PRO A 1 200 ? 38.549 33.234 49.502 1.00 17.31 230 PRO A O 1
ATOM 1714 N N A LEU A 1 201 ? 40.183 32.855 51.057 0.50 17.00 231 LEU A N 1
ATOM 1715 N N B LEU A 1 201 ? 40.207 32.828 51.034 0.50 16.83 231 LEU A N 1
ATOM 1716 C CA A LEU A 1 201 ? 40.715 34.226 51.026 0.50 17.42 231 LEU A CA 1
ATOM 1717 C CA B LEU A 1 201 ? 40.758 34.173 51.002 0.50 17.19 231 LEU A CA 1
ATOM 1718 C C A LEU A 1 201 ? 42.150 34.193 50.513 0.50 18.50 231 LEU A C 1
ATOM 1719 C C B LEU A 1 201 ? 42.109 34.108 50.329 0.50 17.82 231 LEU A C 1
ATOM 1720 O O A LEU A 1 201 ? 42.885 33.227 50.774 0.50 18.58 231 LEU A O 1
ATOM 1721 O O B LEU A 1 201 ? 42.730 33.034 50.269 0.50 16.50 231 LEU A O 1
ATOM 1730 N N . LEU A 1 202 ? 42.549 35.240 49.783 1.00 18.85 232 LEU A N 1
ATOM 1731 C CA . LEU A 1 202 ? 43.915 35.336 49.260 1.00 18.32 232 LEU A CA 1
ATOM 1732 C C . LEU A 1 202 ? 44.511 36.640 49.757 1.00 18.53 232 LEU A C 1
ATOM 1733 O O . LEU A 1 202 ? 43.800 37.610 50.052 1.00 20.59 232 LEU A O 1
ATOM 1738 N N . ALA A 1 203 ? 45.834 36.688 49.863 1.00 19.31 233 ALA A N 1
ATOM 1739 C CA . ALA A 1 203 ? 46.516 37.921 50.233 1.00 20.30 233 ALA A CA 1
ATOM 1740 C C . ALA A 1 203 ? 46.321 38.973 49.160 1.00 22.01 233 ALA A C 1
ATOM 1741 O O . ALA A 1 203 ? 46.190 38.655 47.987 1.00 22.98 233 ALA A O 1
ATOM 1743 N N . GLN A 1 204 ? 46.298 40.229 49.581 1.00 24.17 234 GLN A N 1
ATOM 1744 C CA . GLN A 1 204 ? 46.168 41.343 48.665 1.00 27.30 234 GLN A CA 1
ATOM 1745 C C . GLN A 1 204 ? 47.355 41.243 47.711 1.00 26.78 234 GLN A C 1
ATOM 1746 O 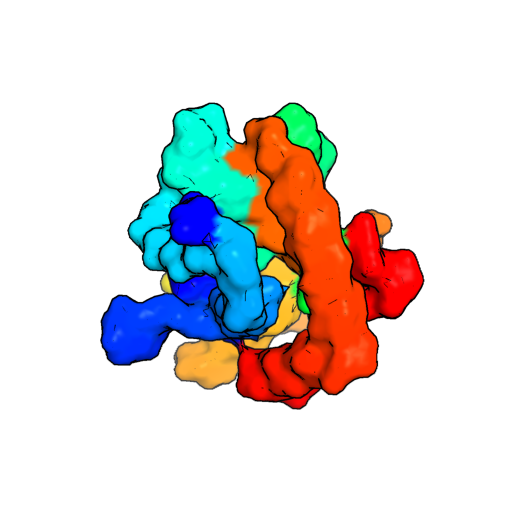O . GLN A 1 204 ? 48.492 40.950 48.123 1.00 27.17 234 GLN A O 1
ATOM 1752 N N . GLY A 1 205 ? 47.101 41.460 46.421 1.00 26.53 235 GLY A N 1
ATOM 1753 C CA . GLY A 1 205 ? 48.155 41.347 45.423 1.00 28.42 235 GLY A CA 1
ATOM 1754 C C . GLY A 1 205 ? 48.262 39.993 44.740 1.00 27.04 235 GLY A C 1
ATOM 1755 O O . GLY A 1 205 ? 48.998 39.859 43.760 1.00 28.65 235 GLY A O 1
ATOM 1756 N N . GLN A 1 206 ? 47.540 38.988 45.241 1.00 25.41 236 GLN A N 1
ATOM 1757 C CA . GLN A 1 206 ? 47.511 37.648 44.622 1.00 23.75 236 GLN A CA 1
ATOM 1758 C C . GLN A 1 206 ? 46.400 37.620 43.545 1.00 23.46 236 GLN A C 1
ATOM 1759 O O . GLN A 1 206 ? 45.594 36.696 43.463 1.00 22.20 236 GLN A O 1
ATOM 1765 N N . ASP A 1 207 ? 46.403 38.632 42.679 1.00 24.59 237 ASP A N 1
ATOM 1766 C CA . ASP A 1 207 ? 45.357 38.811 41.664 1.00 25.60 237 ASP A CA 1
ATOM 1767 C C . ASP A 1 207 ? 45.363 37.741 40.569 1.00 24.90 237 ASP A C 1
ATOM 1768 O O . ASP A 1 207 ? 44.307 37.227 40.188 1.00 24.83 237 ASP A O 1
ATOM 1773 N N . GLU A 1 208 ? 46.546 37.392 40.086 1.00 25.54 238 GLU A N 1
ATOM 1774 C CA . GLU A 1 208 ? 46.673 36.339 39.082 1.00 26.69 238 GLU A CA 1
ATOM 1775 C C . GLU A 1 208 ? 46.254 35.001 39.678 1.00 25.66 238 GLU A C 1
ATOM 1776 O O . GLU A 1 208 ? 45.588 34.196 39.037 1.00 24.72 238 GLU A O 1
ATOM 1782 N N . LEU A 1 209 ? 46.632 34.774 40.934 1.00 24.22 239 LEU A N 1
ATOM 1783 C CA . LEU A 1 209 ? 46.255 33.538 41.628 1.00 23.80 239 LEU A CA 1
ATOM 1784 C C . LEU A 1 209 ? 44.741 33.450 41.776 1.00 23.44 239 LEU A C 1
ATOM 1785 O O . LEU A 1 209 ? 44.149 32.384 41.540 1.00 21.99 239 LEU A O 1
ATOM 1790 N N . LYS A 1 210 ? 44.110 34.563 42.168 1.00 22.83 240 LYS A N 1
ATOM 1791 C CA . LYS A 1 210 ? 42.657 34.598 42.296 1.00 22.88 240 LYS A CA 1
ATOM 1792 C C . LYS A 1 210 ? 41.963 34.220 40.982 1.00 23.26 240 LYS A C 1
ATOM 1793 O O . LYS A 1 210 ? 40.970 33.493 40.999 1.00 23.41 240 LYS A O 1
ATOM 1799 N N A SER A 1 211 ? 42.471 34.711 39.854 0.50 25.82 241 SER A N 1
ATOM 1800 N N B SER A 1 211 ? 42.485 34.714 39.860 0.50 24.88 241 SER A N 1
ATOM 1801 C CA A SER A 1 211 ? 41.869 34.386 38.562 0.50 26.62 241 SER A CA 1
ATOM 1802 C CA B SER A 1 211 ? 41.913 34.406 38.553 0.50 24.64 241 SER A CA 1
ATOM 1803 C C A SER A 1 211 ? 41.890 32.879 38.305 0.50 25.57 241 SER A C 1
ATOM 1804 C C B SER A 1 211 ? 41.899 32.895 38.304 0.50 24.54 241 SER A C 1
ATOM 1805 O O A SER A 1 211 ? 40.897 32.312 37.864 0.50 25.46 241 SER A O 1
ATOM 1806 O O B SER A 1 211 ? 40.894 32.345 37.870 0.50 24.17 241 SER A O 1
ATOM 1811 N N . PHE A 1 212 ? 43.021 32.240 38.597 1.00 24.75 242 PHE A N 1
ATOM 1812 C CA . PHE A 1 212 ? 43.144 30.793 38.447 1.00 24.51 242 PHE A CA 1
ATOM 1813 C C . PHE A 1 212 ? 42.218 30.045 39.411 1.00 24.11 242 PHE A C 1
ATOM 1814 O O . PHE A 1 212 ? 41.541 29.091 39.025 1.00 25.30 242 PHE A O 1
ATOM 1822 N N . VAL A 1 213 ? 42.204 30.456 40.682 1.00 22.65 243 VAL A N 1
ATOM 1823 C CA . VAL A 1 213 ? 41.381 29.784 41.673 1.00 22.52 243 VAL A CA 1
ATOM 1824 C C . VAL A 1 213 ? 39.891 29.886 41.303 1.00 22.69 243 VAL A C 1
ATOM 1825 O O . VAL A 1 213 ? 39.151 28.883 41.386 1.00 20.68 243 VAL A O 1
ATOM 1829 N N . ASP A 1 214 ? 39.453 31.084 40.907 1.00 22.24 244 ASP A N 1
ATOM 1830 C CA . ASP A 1 214 ? 38.064 31.301 40.527 1.00 22.80 244 ASP A CA 1
ATOM 1831 C C . ASP A 1 214 ? 37.696 30.413 39.316 1.00 24.09 244 ASP A C 1
ATOM 1832 O O . ASP A 1 214 ? 36.638 29.761 39.295 1.00 24.84 244 ASP A O 1
ATOM 1837 N N . LYS A 1 215 ? 38.565 30.385 38.315 1.00 25.29 245 LYS A N 1
ATOM 1838 C CA . LYS A 1 215 ? 38.344 29.544 37.155 1.00 26.12 245 LYS A CA 1
ATOM 1839 C C . LYS A 1 215 ? 38.197 28.072 37.556 1.00 24.63 245 LYS A C 1
ATOM 1840 O O . LYS A 1 215 ? 37.302 27.374 37.074 1.00 25.29 245 LYS A O 1
ATOM 1846 N N . ARG A 1 216 ? 39.069 27.609 38.450 1.00 24.58 246 ARG A N 1
ATOM 1847 C CA . ARG A 1 216 ? 39.026 26.214 38.895 1.00 23.45 246 ARG A CA 1
ATOM 1848 C C . ARG A 1 216 ? 37.792 25.881 39.737 1.00 24.22 246 ARG A C 1
ATOM 1849 O O . ARG A 1 216 ? 37.216 24.799 39.601 1.00 24.32 246 ARG A O 1
ATOM 1857 N N . ILE A 1 217 ? 37.389 26.789 40.621 1.00 22.70 247 ILE A N 1
ATOM 1858 C CA . ILE A 1 217 ? 36.194 26.557 41.429 1.00 22.83 247 ILE A CA 1
ATOM 1859 C C . ILE A 1 217 ? 34.979 26.333 40.489 1.00 22.95 247 ILE A C 1
ATOM 1860 O O . ILE A 1 217 ? 34.199 25.408 40.701 1.00 23.16 247 ILE A O 1
ATOM 1865 N N . LYS A 1 218 ? 34.835 27.158 39.446 1.00 23.74 248 LYS A N 1
ATOM 1866 C CA . LYS A 1 218 ? 33.727 27.024 38.478 1.00 24.52 248 LYS A CA 1
ATOM 1867 C C . LYS A 1 218 ? 33.813 25.674 37.767 1.00 25.30 248 LYS A C 1
ATOM 1868 O O . LYS A 1 218 ? 32.804 24.996 37.564 1.00 25.63 248 LYS A O 1
ATOM 1874 N N . GLU A 1 219 ? 35.022 25.280 37.382 1.00 25.39 249 GLU A N 1
ATOM 1875 C CA . GLU A 1 219 ? 35.227 23.986 36.730 1.00 25.84 249 GLU A CA 1
ATOM 1876 C C . GLU A 1 219 ? 34.836 22.821 37.636 1.00 24.68 249 GLU A C 1
ATOM 1877 O O . GLU A 1 219 ? 34.168 21.878 37.202 1.00 26.02 249 GLU A O 1
ATOM 1883 N N . LEU A 1 220 ? 35.236 22.893 38.911 1.00 22.77 250 LEU A N 1
ATOM 1884 C CA . LEU A 1 220 ? 34.924 21.842 39.891 1.00 23.24 250 LEU A CA 1
ATOM 1885 C C . LEU A 1 220 ? 33.425 21.799 40.216 1.00 23.68 250 LEU A C 1
ATOM 1886 O O . LEU A 1 220 ? 32.906 20.768 40.634 1.00 23.97 250 LEU A O 1
ATOM 1891 N N . TYR A 1 221 ? 32.733 22.926 40.062 1.00 23.86 251 TYR A N 1
ATOM 1892 C CA . TYR A 1 221 ? 31.291 22.920 40.220 1.00 23.86 251 TYR A CA 1
ATOM 1893 C C . TYR A 1 221 ? 30.670 22.153 39.047 1.00 25.82 251 TYR A C 1
ATOM 1894 O O . TYR A 1 221 ? 29.855 21.245 39.243 1.00 27.05 251 TYR A O 1
ATOM 1903 N N . LYS A 1 222 ? 31.065 22.531 37.835 1.00 26.80 252 LYS A N 1
ATOM 1904 C CA . LYS A 1 222 ? 30.532 21.908 36.623 1.00 28.62 252 LYS A CA 1
ATOM 1905 C C . LYS A 1 222 ? 30.816 20.410 36.459 1.00 29.48 252 LYS A C 1
ATOM 1906 O O . LYS A 1 222 ? 29.973 19.687 35.920 1.00 31.03 252 LYS A O 1
ATOM 1912 N N . ASP A 1 223 ? 31.974 19.930 36.902 1.00 28.70 253 ASP A N 1
ATOM 1913 C CA . ASP A 1 223 ? 32.252 18.501 36.761 1.00 28.93 253 ASP A CA 1
ATOM 1914 C C . ASP A 1 223 ? 31.703 17.643 37.912 1.00 28.40 253 ASP A C 1
ATOM 1915 O O . ASP A 1 223 ? 31.896 16.426 37.928 1.00 29.50 253 ASP A O 1
ATOM 1920 N N . GLY A 1 224 ? 31.005 18.270 38.865 1.00 26.11 254 GLY A N 1
ATOM 1921 C CA . GLY A 1 224 ? 30.409 17.546 39.987 1.00 27.23 254 GLY A CA 1
ATOM 1922 C C . GLY A 1 224 ? 31.289 17.326 41.212 1.00 26.00 254 GLY A C 1
ATOM 1923 O O . GLY A 1 224 ? 30.832 16.742 42.194 1.00 25.78 254 GLY A O 1
ATOM 1924 N N . THR A 1 225 ? 32.539 17.787 41.170 1.00 25.82 255 THR A N 1
ATOM 1925 C CA . THR A 1 225 ? 33.457 17.592 42.299 1.00 24.43 255 THR A CA 1
ATOM 1926 C C . THR A 1 225 ? 32.984 18.299 43.576 1.00 21.90 255 THR A C 1
ATOM 1927 O O . THR A 1 225 ? 33.010 17.697 44.655 1.00 23.45 255 THR A O 1
ATOM 1931 N N . LEU A 1 226 ? 32.556 19.557 43.474 1.00 21.29 256 LEU A N 1
ATOM 1932 C CA . LEU A 1 226 ? 32.091 20.267 44.667 1.00 20.01 256 LEU A CA 1
ATOM 1933 C C . LEU A 1 226 ? 30.907 19.536 45.318 1.00 19.65 256 LEU A C 1
ATOM 1934 O O . LEU A 1 226 ? 30.858 19.387 46.557 1.00 20.44 256 LEU A O 1
ATOM 1939 N N . GLU A 1 227 ? 29.969 19.056 44.509 1.00 23.14 257 GLU A N 1
ATOM 1940 C CA . GLU A 1 227 ? 28.820 18.324 45.047 1.00 24.24 257 GLU A CA 1
ATOM 1941 C C . GLU A 1 227 ? 29.268 17.013 45.680 1.00 24.51 257 GLU A C 1
ATOM 1942 O O . GLU A 1 227 ? 28.778 16.627 46.751 1.00 23.79 257 GLU A O 1
ATOM 1948 N N . LYS A 1 228 ? 30.187 16.314 45.019 1.00 26.82 258 LYS A N 1
ATOM 1949 C CA . LYS A 1 228 ? 30.724 15.062 45.561 1.00 26.57 258 LYS A CA 1
ATOM 1950 C C . LYS A 1 228 ? 31.370 15.287 46.944 1.00 25.25 258 LYS A C 1
ATOM 1951 O O . LYS A 1 228 ? 31.108 14.542 47.898 1.00 23.41 258 LYS A O 1
ATOM 1957 N N . LEU A 1 229 ? 32.218 16.302 47.041 1.00 22.04 259 LEU A N 1
ATOM 1958 C CA . LEU A 1 229 ? 32.904 16.615 48.307 1.00 20.49 259 LEU A CA 1
ATOM 1959 C C . LEU A 1 229 ? 31.922 17.120 49.366 1.00 19.74 259 LEU A C 1
ATOM 1960 O O . LEU A 1 229 ? 32.066 16.792 50.547 1.00 19.61 259 LEU A O 1
ATOM 1965 N N . SER A 1 230 ? 30.925 17.903 48.955 1.00 19.50 260 SER A N 1
ATOM 1966 C CA . SER A 1 230 ? 29.903 18.367 49.901 1.00 20.49 260 SER A CA 1
ATOM 1967 C C . SER A 1 230 ? 29.168 17.169 50.523 1.00 20.19 260 SER A C 1
ATOM 1968 O O . SER A 1 230 ? 28.994 17.093 51.750 1.00 20.19 260 SER A O 1
ATOM 1971 N N . LYS A 1 231 ? 28.730 16.224 49.690 1.00 21.88 261 LYS A N 1
ATOM 1972 C CA . LYS A 1 231 ? 28.061 15.041 50.225 1.00 23.52 261 LYS A CA 1
ATOM 1973 C C . LYS A 1 231 ? 28.982 14.220 51.132 1.00 23.05 261 LYS A C 1
ATOM 1974 O O . LYS A 1 231 ? 28.571 13.761 52.209 1.00 23.92 261 LYS A O 1
ATOM 1980 N N . GLN A 1 232 ? 30.238 14.071 50.725 1.00 22.36 262 GLN A N 1
ATOM 1981 C CA . GLN A 1 232 ? 31.206 13.297 51.507 1.00 22.99 262 GLN A CA 1
ATOM 1982 C C . GLN A 1 232 ? 31.394 13.855 52.921 1.00 21.43 262 GLN A C 1
ATOM 1983 O O . GLN A 1 232 ? 31.342 13.113 53.912 1.00 22.28 262 GLN A O 1
ATOM 1989 N N . PHE A 1 233 ? 31.611 15.165 53.010 1.00 19.56 263 PHE A N 1
ATOM 1990 C CA . PHE A 1 233 ? 31.911 15.805 54.290 1.00 18.66 263 PHE A CA 1
ATOM 1991 C C . PHE A 1 233 ? 30.715 16.294 55.070 1.00 18.07 263 PHE A C 1
ATOM 1992 O O . PHE A 1 233 ? 30.743 16.288 56.308 1.00 19.29 263 PHE A O 1
ATOM 2000 N N . PHE A 1 234 ? 29.666 16.715 54.372 1.00 18.66 264 PHE A N 1
ATOM 2001 C CA . PHE A 1 234 ? 28.507 17.296 55.052 1.00 18.76 264 PHE A CA 1
ATOM 2002 C C . PHE A 1 234 ? 27.246 16.440 55.031 1.00 19.36 264 PHE A C 1
ATOM 2003 O O . PHE A 1 234 ? 26.307 16.749 55.740 1.00 20.74 264 PHE A O 1
ATOM 2011 N N . GLY A 1 235 ? 27.207 15.415 54.178 1.00 19.46 265 GLY A N 1
ATOM 2012 C CA . GLY A 1 235 ? 26.054 14.500 54.094 1.00 22.26 265 GLY A CA 1
ATOM 2013 C C . GLY A 1 235 ? 24.944 14.934 53.148 1.00 24.49 265 GLY A C 1
ATOM 2014 O O . GLY A 1 235 ? 23.955 14.215 52.977 1.00 28.37 265 GLY A O 1
ATOM 2015 N N . ASP A 1 236 ? 25.104 16.102 52.531 1.00 22.52 266 ASP A N 1
ATOM 2016 C CA . ASP A 1 236 ? 24.135 16.625 51.561 1.00 24.29 266 ASP A CA 1
ATOM 2017 C C . ASP A 1 236 ? 24.863 17.715 50.763 1.00 22.49 266 ASP A C 1
ATOM 2018 O O . ASP A 1 236 ? 26.041 17.990 51.006 1.00 21.83 266 ASP A O 1
ATOM 2023 N N . THR A 1 237 ? 24.179 18.300 49.792 1.00 23.78 267 THR A N 1
ATOM 2024 C CA . THR A 1 237 ? 24.740 19.340 48.940 1.00 23.70 267 THR A CA 1
ATOM 2025 C C . THR A 1 237 ? 24.466 20.701 49.566 1.00 22.97 267 THR A C 1
ATOM 2026 O O . THR A 1 237 ? 23.293 21.072 49.750 1.00 24.84 267 THR A O 1
ATOM 2030 N N . TYR A 1 238 ? 25.540 21.424 49.919 1.00 21.40 268 TYR A N 1
ATOM 2031 C CA . TYR A 1 238 ? 25.444 22.749 50.536 1.00 20.72 268 TYR A CA 1
ATOM 2032 C C . TYR A 1 238 ? 26.264 23.749 49.741 1.00 20.75 268 TYR A C 1
ATOM 2033 O O . TYR A 1 238 ? 27.264 24.306 50.231 1.00 20.32 268 TYR A O 1
ATOM 2042 N N . LEU A 1 239 ? 25.841 23.998 48.506 1.00 21.47 269 LEU A N 1
ATOM 2043 C CA . LEU A 1 239 ? 26.590 24.858 47.594 1.00 22.43 269 LEU A CA 1
ATOM 2044 C C . LEU A 1 239 ? 25.888 26.161 47.282 1.00 23.71 269 LEU A C 1
ATOM 2045 O O . LEU A 1 239 ? 24.663 26.247 47.373 1.00 27.47 269 LEU A O 1
ATOM 2050 N N . PRO A 1 240 ? 26.662 27.194 46.908 1.00 24.30 270 PRO A N 1
ATOM 2051 C CA . PRO A 1 240 ? 26.008 28.420 46.488 1.00 26.93 270 PRO A CA 1
ATOM 2052 C C . PRO A 1 240 ? 25.277 28.189 45.159 1.00 29.24 270 PRO A C 1
ATOM 2053 O O . PRO A 1 240 ? 25.586 27.229 44.428 1.00 28.33 270 PRO A O 1
ATOM 2057 N N . ALA A 1 241 ? 24.303 29.037 44.851 1.00 33.15 271 ALA A N 1
ATOM 2058 C CA . ALA A 1 241 ? 23.613 28.950 43.567 1.00 34.69 271 ALA A CA 1
ATOM 2059 C C . ALA A 1 241 ? 24.670 29.108 42.482 1.00 34.84 271 ALA A C 1
ATOM 2060 O O . ALA A 1 241 ? 25.628 29.867 42.674 1.00 30.47 271 ALA A O 1
ATOM 2062 N N . GLU A 1 242 ? 24.516 28.420 41.346 1.00 36.41 272 GLU A N 1
ATOM 2063 C CA . GLU A 1 242 ? 25.550 28.490 40.296 1.00 37.72 272 GLU A CA 1
ATOM 2064 C C . GLU A 1 242 ? 25.853 29.923 39.877 1.00 37.05 272 GLU A C 1
ATOM 2065 O O . GLU A 1 242 ? 27.022 30.279 39.691 1.00 36.55 272 GLU A O 1
ATOM 2071 N N . ALA A 1 243 ? 24.812 30.745 39.773 1.00 37.33 273 ALA A N 1
ATOM 2072 C CA . ALA A 1 243 ? 24.969 32.140 39.364 1.00 37.85 273 ALA A CA 1
ATOM 2073 C C . ALA A 1 243 ? 25.846 32.969 40.307 1.00 34.44 273 ALA A C 1
ATOM 2074 O O . ALA A 1 243 ? 26.430 33.971 39.880 1.00 34.57 273 ALA A O 1
ATOM 2076 N N . ASP A 1 244 ? 25.954 32.556 41.576 1.00 31.53 274 ASP A N 1
ATOM 2077 C CA . ASP A 1 244 ? 26.782 33.281 42.540 1.00 31.02 274 ASP A CA 1
ATOM 2078 C C . ASP A 1 244 ? 28.171 32.696 42.677 1.00 30.84 274 ASP A C 1
ATOM 2079 O O . ASP A 1 244 ? 28.975 33.205 43.475 1.00 29.58 274 ASP A O 1
ATOM 2084 N N . ILE A 1 245 ? 28.476 31.637 41.931 1.00 30.21 275 ILE A N 1
ATOM 2085 C CA . ILE A 1 245 ? 29.805 31.028 42.048 1.00 31.00 275 ILE A CA 1
ATOM 2086 C C . ILE A 1 245 ? 30.765 31.805 41.146 1.00 32.56 275 ILE A C 1
ATOM 2087 O O . ILE A 1 245 ? 31.034 31.426 39.998 1.00 35.57 275 ILE A O 1
ATOM 2092 N N . LYS A 1 246 ? 31.223 32.939 41.680 1.00 33.95 276 LYS A N 1
ATOM 2093 C CA . LYS A 1 246 ? 32.167 33.826 41.001 1.00 36.20 276 LYS A CA 1
ATOM 2094 C C . LYS A 1 246 ? 32.579 34.992 41.897 1.00 36.40 276 LYS A C 1
ATOM 2095 O O . LYS A 1 246 ? 33.282 35.902 41.451 1.00 38.45 276 LYS A O 1
#